Protein AF-A0AA39V9L6-F1 (afdb_monomer_lite)

Organism: NCBI:txid184061

Structure (mmCIF, N/CA/C/O backbone):
data_AF-A0AA39V9L6-F1
#
_entry.id   AF-A0AA39V9L6-F1
#
loop_
_atom_site.group_PDB
_atom_site.id
_atom_site.type_symbol
_atom_site.label_atom_id
_atom_site.label_alt_id
_atom_site.label_comp_id
_atom_site.label_asym_id
_atom_site.label_entity_id
_atom_site.label_seq_id
_atom_site.pdbx_PDB_ins_code
_atom_site.Cartn_x
_atom_site.Cartn_y
_atom_site.Cartn_z
_atom_site.occupancy
_atom_site.B_iso_or_equiv
_atom_site.auth_seq_id
_atom_site.auth_comp_id
_atom_site.auth_asym_id
_atom_site.auth_atom_id
_atom_site.pdbx_PDB_model_num
ATOM 1 N N . MET A 1 1 ? 19.535 -10.560 -25.747 1.00 31.45 1 MET A N 1
ATOM 2 C CA . MET A 1 1 ? 20.083 -10.667 -27.117 1.00 31.45 1 MET A CA 1
ATOM 3 C C . MET A 1 1 ? 19.094 -9.974 -28.055 1.00 31.45 1 MET A C 1
ATOM 5 O O . MET A 1 1 ? 18.035 -10.515 -28.320 1.00 31.45 1 MET A O 1
ATOM 9 N N . LEU A 1 2 ? 19.379 -8.738 -28.483 1.00 30.59 2 LEU A N 1
ATOM 10 C CA . LEU A 1 2 ? 18.443 -7.922 -29.276 1.00 30.59 2 LEU A CA 1
ATOM 11 C C . LEU A 1 2 ? 18.212 -8.546 -30.665 1.00 30.59 2 LEU A C 1
ATOM 13 O O . LEU A 1 2 ? 19.178 -8.823 -31.377 1.00 30.59 2 LEU A O 1
ATOM 17 N N . ARG A 1 3 ? 16.951 -8.759 -31.062 1.00 32.03 3 ARG A N 1
ATOM 18 C CA . ARG A 1 3 ? 16.575 -9.128 -32.436 1.00 32.03 3 ARG A CA 1
ATOM 19 C C . ARG A 1 3 ? 15.887 -7.943 -33.099 1.00 32.03 3 ARG A C 1
ATOM 21 O O . ARG A 1 3 ? 14.808 -7.544 -32.687 1.00 32.03 3 ARG A O 1
ATOM 28 N N . LEU A 1 4 ? 16.496 -7.420 -34.156 1.00 33.75 4 LEU A N 1
ATOM 29 C CA . LEU A 1 4 ? 15.811 -6.544 -35.101 1.00 33.75 4 LEU A CA 1
ATOM 30 C C . LEU A 1 4 ? 14.934 -7.432 -35.987 1.00 33.75 4 LEU A C 1
ATOM 32 O O . LEU A 1 4 ? 15.446 -8.347 -36.632 1.00 33.75 4 LEU A O 1
ATOM 36 N N . THR A 1 5 ? 13.624 -7.201 -35.993 1.00 36.09 5 THR A N 1
ATOM 37 C CA . THR A 1 5 ? 12.714 -7.870 -36.929 1.00 36.09 5 THR A CA 1
ATOM 38 C C . THR A 1 5 ? 11.949 -6.825 -37.726 1.00 36.09 5 THR A C 1
ATOM 40 O O . THR A 1 5 ? 11.299 -5.953 -37.160 1.00 36.09 5 THR A O 1
ATOM 43 N N . GLU A 1 6 ? 12.048 -6.899 -39.052 1.00 34.31 6 GLU A N 1
ATOM 44 C CA . GLU A 1 6 ? 11.145 -6.190 -39.957 1.00 34.31 6 GLU A CA 1
ATOM 45 C C . GLU A 1 6 ? 9.805 -6.932 -39.948 1.00 34.31 6 GLU A C 1
ATOM 47 O O . GLU A 1 6 ? 9.748 -8.123 -40.267 1.00 34.31 6 GLU A O 1
ATOM 52 N N . ARG A 1 7 ? 8.718 -6.261 -39.554 1.00 39.16 7 ARG A N 1
ATOM 53 C CA . ARG A 1 7 ? 7.367 -6.829 -39.656 1.00 39.16 7 ARG A CA 1
ATOM 54 C C . ARG A 1 7 ? 6.621 -6.223 -40.837 1.00 39.16 7 ARG A C 1
ATOM 56 O O . ARG A 1 7 ? 6.366 -5.024 -40.862 1.00 39.16 7 ARG A O 1
ATOM 63 N N . ASN A 1 8 ? 6.181 -7.094 -41.744 1.00 36.34 8 ASN A N 1
ATOM 64 C CA . ASN A 1 8 ? 5.053 -6.829 -42.630 1.00 36.34 8 ASN A CA 1
ATOM 65 C C . ASN A 1 8 ? 3.774 -6.744 -41.787 1.00 36.34 8 ASN A C 1
ATOM 67 O O . ASN A 1 8 ? 3.410 -7.689 -41.084 1.00 36.34 8 ASN A O 1
ATOM 71 N N . THR A 1 9 ? 3.114 -5.594 -41.830 1.00 39.81 9 THR A N 1
ATOM 72 C CA . THR A 1 9 ? 1.864 -5.317 -41.123 1.00 39.81 9 THR A CA 1
ATOM 73 C C . THR A 1 9 ? 0.668 -5.858 -41.906 1.00 39.81 9 THR A C 1
ATOM 75 O O . THR A 1 9 ? 0.102 -5.152 -42.734 1.00 39.81 9 THR A O 1
ATOM 78 N N . GLU A 1 10 ? 0.239 -7.081 -41.606 1.00 32.91 10 GLU A N 1
ATOM 79 C CA . GLU A 1 10 ? -1.138 -7.519 -41.861 1.00 32.91 10 GLU A CA 1
ATOM 80 C C . GLU A 1 10 ? -1.743 -7.965 -40.524 1.00 32.91 10 GLU A C 1
ATOM 82 O O . GLU A 1 10 ? -1.511 -9.076 -40.053 1.00 32.91 10 GLU A O 1
ATOM 87 N N . TRP A 1 11 ? -2.474 -7.056 -39.875 1.00 38.66 11 TRP A N 1
ATOM 88 C CA . TRP A 1 11 ? -3.297 -7.342 -38.696 1.00 38.66 11 TRP A CA 1
ATOM 89 C C . TRP A 1 11 ? -4.766 -7.059 -39.042 1.00 38.66 11 TRP A C 1
ATOM 91 O O . TRP A 1 11 ? -5.039 -6.007 -39.622 1.00 38.66 11 TRP A O 1
ATOM 101 N N . PRO A 1 12 ? -5.719 -7.944 -38.695 1.00 43.22 12 PRO A N 1
ATOM 102 C CA . PRO A 1 12 ? -7.125 -7.757 -39.023 1.00 43.22 12 PRO A CA 1
ATOM 103 C C . PRO A 1 12 ? -7.858 -7.081 -37.856 1.00 43.22 12 PRO A C 1
ATOM 105 O O . PRO A 1 12 ? -8.081 -7.712 -36.828 1.00 43.22 12 PRO A O 1
ATOM 108 N N . TRP A 1 13 ? -8.268 -5.819 -38.011 1.00 41.22 13 TRP A N 1
ATOM 109 C CA . TRP A 1 13 ? -9.218 -5.181 -37.090 1.00 41.22 13 TRP A CA 1
ATOM 110 C C . TRP A 1 13 ? -10.195 -4.272 -37.842 1.00 41.22 13 TRP A C 1
ATOM 112 O O . TRP A 1 13 ? -9.872 -3.134 -38.168 1.00 41.22 13 TRP A O 1
ATOM 122 N N . ASP A 1 14 ? -11.423 -4.751 -38.037 1.00 42.50 14 ASP A N 1
ATOM 123 C CA . ASP A 1 14 ? -12.592 -3.911 -38.312 1.00 42.50 14 ASP A CA 1
ATOM 124 C C . ASP A 1 14 ? -13.109 -3.337 -36.979 1.00 42.50 14 ASP A C 1
ATOM 126 O O . ASP A 1 14 ? -14.024 -3.885 -36.365 1.00 42.50 14 ASP A O 1
ATOM 130 N N . THR A 1 15 ? -12.507 -2.256 -36.471 1.00 48.03 15 THR A N 1
ATOM 131 C CA . THR A 1 15 ? -13.096 -1.463 -35.369 1.00 48.03 15 THR A CA 1
ATOM 132 C C . THR A 1 15 ? -12.818 0.040 -35.528 1.00 48.03 15 THR A C 1
ATOM 134 O O . THR A 1 15 ? -11.727 0.413 -35.957 1.00 48.03 15 THR A O 1
ATOM 137 N N . PRO A 1 16 ? -13.752 0.932 -35.130 1.00 44.84 16 PRO A N 1
ATOM 138 C CA . PRO A 1 16 ? -13.607 2.391 -35.275 1.00 44.84 16 PRO A CA 1
ATOM 139 C C . PRO A 1 16 ? -12.410 3.000 -34.522 1.00 44.84 16 PRO A C 1
ATOM 141 O O . PRO A 1 16 ? -11.919 4.060 -34.901 1.00 44.84 16 PRO A O 1
ATOM 144 N N . LEU A 1 17 ? -11.897 2.314 -33.491 1.00 40.56 17 LEU A N 1
ATOM 145 C CA . LEU A 1 17 ? -10.702 2.732 -32.747 1.00 40.56 17 LEU A CA 1
ATOM 146 C C . LEU A 1 17 ? -9.428 2.694 -33.612 1.00 40.56 17 LEU A C 1
ATOM 148 O O . LEU A 1 17 ? -8.498 3.469 -33.391 1.00 40.56 17 LEU A O 1
ATOM 152 N N . ALA A 1 18 ? -9.388 1.812 -34.617 1.00 45.16 18 ALA A N 1
ATOM 153 C CA . ALA A 1 18 ? -8.258 1.690 -35.530 1.00 45.16 18 ALA A CA 1
ATOM 154 C C . ALA A 1 18 ? -8.144 2.909 -36.459 1.00 45.16 18 ALA A C 1
ATOM 156 O O . ALA A 1 18 ? -7.036 3.344 -36.762 1.00 45.16 18 ALA A O 1
ATOM 157 N N . GLU A 1 19 ? -9.265 3.519 -36.859 1.00 43.62 19 GLU A N 1
ATOM 158 C CA . GLU A 1 19 ? -9.250 4.751 -37.654 1.00 43.62 19 GLU A CA 1
ATOM 159 C C . GLU A 1 19 ? -8.718 5.939 -36.848 1.00 43.62 19 GLU A C 1
ATOM 161 O O . GLU A 1 19 ? -7.944 6.742 -37.375 1.00 43.62 19 GLU A O 1
ATOM 166 N N . GLU A 1 20 ? -9.079 6.034 -35.570 1.00 41.56 20 GLU A N 1
ATOM 167 C CA . GLU A 1 20 ? -8.647 7.121 -34.689 1.00 41.56 20 GLU A CA 1
ATOM 168 C C . GLU A 1 20 ? -7.150 7.019 -34.350 1.00 41.56 20 GLU A C 1
ATOM 170 O O . GLU A 1 20 ? -6.423 8.013 -34.430 1.00 41.56 20 GLU A O 1
ATOM 175 N N . LEU A 1 21 ? -6.646 5.800 -34.124 1.00 40.03 21 LEU A N 1
ATOM 176 C CA . LEU A 1 21 ? -5.212 5.535 -33.965 1.00 40.03 21 LEU A CA 1
ATOM 177 C C . LEU A 1 21 ? -4.437 5.673 -35.290 1.00 40.03 21 LEU A C 1
ATOM 179 O O . LEU A 1 21 ? -3.300 6.149 -35.289 1.00 40.03 21 LEU A O 1
ATOM 183 N N . SER A 1 22 ? -5.052 5.369 -36.441 1.00 41.84 22 SER A N 1
ATOM 184 C CA . SER A 1 22 ? -4.427 5.585 -37.758 1.00 41.84 22 SER A CA 1
ATOM 185 C C . SER A 1 22 ? -4.221 7.068 -38.091 1.00 41.84 22 SER A C 1
ATOM 187 O O . SER A 1 22 ? -3.272 7.413 -38.799 1.00 41.84 22 SER A O 1
ATOM 189 N N . ARG A 1 23 ? -5.063 7.968 -37.557 1.00 39.84 23 ARG A N 1
ATOM 190 C CA . ARG A 1 23 ? -4.905 9.424 -37.731 1.00 39.84 23 ARG A CA 1
ATOM 191 C C . ARG A 1 23 ? -3.708 9.972 -36.960 1.00 39.84 23 ARG A C 1
ATOM 193 O O . ARG A 1 23 ? -3.048 10.873 -37.464 1.00 39.84 23 ARG A O 1
ATOM 200 N N . TYR A 1 24 ? -3.376 9.388 -35.809 1.00 39.56 24 TYR A N 1
ATOM 201 C CA . TYR A 1 24 ? -2.146 9.705 -35.073 1.00 39.56 24 TYR A CA 1
ATOM 202 C C . TYR A 1 24 ? -0.884 9.080 -35.695 1.00 39.56 24 TYR A C 1
ATOM 204 O O . TYR A 1 24 ? 0.221 9.550 -35.439 1.00 39.56 24 TYR A O 1
ATOM 212 N N . SER A 1 25 ? -1.040 8.072 -36.559 1.00 37.62 25 SER A N 1
ATOM 213 C CA . SER A 1 25 ? 0.055 7.375 -37.248 1.00 37.62 25 SER A CA 1
ATOM 214 C C . SER A 1 25 ? 0.457 7.991 -38.599 1.00 37.62 25 SER A C 1
ATOM 216 O O . SER A 1 25 ? 1.451 7.554 -39.177 1.00 37.62 25 SER A O 1
ATOM 218 N N . ARG A 1 26 ? -0.259 8.992 -39.131 1.00 35.66 26 ARG A N 1
ATOM 219 C CA . ARG A 1 26 ? 0.115 9.676 -40.388 1.00 35.66 26 ARG A CA 1
ATOM 220 C C . ARG A 1 26 ? 0.981 10.912 -40.141 1.00 35.66 26 ARG A C 1
ATOM 222 O O . ARG A 1 26 ? 0.653 12.010 -40.576 1.00 35.66 26 ARG A O 1
ATOM 229 N N . TYR A 1 27 ? 2.109 10.721 -39.472 1.00 39.72 27 TYR A N 1
ATOM 230 C CA . TYR A 1 27 ? 3.301 11.494 -39.805 1.00 39.72 27 TYR A CA 1
ATOM 231 C C . TYR A 1 27 ? 4.167 10.580 -40.663 1.00 39.72 27 TYR A C 1
ATOM 233 O O . TYR A 1 27 ? 4.680 9.571 -40.189 1.00 39.72 27 TYR A O 1
ATOM 241 N N . ASP A 1 28 ? 4.228 10.902 -41.950 1.00 36.28 28 ASP A N 1
ATOM 242 C CA . ASP A 1 28 ? 5.010 10.206 -42.963 1.00 36.28 28 ASP A CA 1
ATOM 243 C C . ASP A 1 28 ? 6.501 10.256 -42.577 1.00 36.28 28 ASP A C 1
ATOM 245 O O . ASP A 1 28 ? 7.165 11.280 -42.727 1.00 36.28 28 ASP A O 1
ATOM 249 N N . SER A 1 29 ? 7.005 9.169 -41.985 1.00 41.56 29 SER A N 1
ATOM 250 C CA . SER A 1 29 ? 8.410 8.979 -41.609 1.00 41.56 29 SER A CA 1
ATOM 251 C C . SER A 1 29 ? 9.148 8.153 -42.668 1.00 41.56 29 SER A C 1
ATOM 253 O O . SER A 1 29 ? 9.872 7.212 -42.343 1.00 41.56 29 SER A O 1
ATOM 255 N N . SER A 1 30 ? 8.942 8.460 -43.948 1.00 40.12 30 SER A N 1
ATOM 256 C CA . SER A 1 30 ? 9.494 7.689 -45.071 1.00 40.12 30 SER A CA 1
ATOM 257 C C . SER A 1 30 ? 11.009 7.837 -45.294 1.00 40.12 30 SER A C 1
ATOM 259 O O . SER A 1 30 ? 11.538 7.197 -46.197 1.00 40.12 30 SER A O 1
ATOM 261 N N . GLU A 1 31 ? 11.742 8.580 -44.453 1.00 43.91 31 GLU A N 1
ATOM 262 C CA . GLU A 1 31 ? 13.213 8.695 -44.553 1.00 43.91 31 GLU A CA 1
ATOM 263 C C . GLU A 1 31 ? 14.012 8.083 -43.393 1.00 43.91 31 GLU A C 1
ATOM 265 O O . GLU A 1 31 ? 15.208 7.838 -43.539 1.00 43.91 31 GLU A O 1
ATOM 270 N N . TYR A 1 32 ? 13.380 7.751 -42.266 1.00 44.03 32 TYR A N 1
ATOM 271 C CA . TYR A 1 32 ? 14.049 7.071 -41.155 1.00 44.03 32 TYR A CA 1
ATOM 272 C C . TYR A 1 32 ? 13.142 5.960 -40.646 1.00 44.03 32 TYR A C 1
ATOM 274 O O . TYR A 1 32 ? 12.156 6.225 -39.960 1.00 44.03 32 TYR A O 1
ATOM 282 N N . GLY A 1 33 ? 13.468 4.718 -41.017 1.00 43.34 33 GLY A N 1
ATOM 283 C CA . GLY A 1 33 ? 12.749 3.529 -40.571 1.00 43.34 33 GLY A CA 1
ATOM 284 C C . GLY A 1 33 ? 12.520 3.577 -39.062 1.00 43.34 33 GLY A C 1
ATOM 285 O O . GLY A 1 33 ? 13.461 3.711 -38.280 1.00 43.34 33 GLY A O 1
ATOM 286 N N . SER A 1 34 ? 11.257 3.517 -38.652 1.00 42.47 34 SER A N 1
ATOM 287 C CA . SER A 1 34 ? 10.859 3.478 -37.253 1.00 42.47 34 SER A CA 1
ATOM 288 C C . SER A 1 34 ? 11.192 2.099 -36.684 1.00 42.47 34 SER A C 1
ATOM 290 O O . SER A 1 34 ? 10.352 1.208 -36.599 1.00 42.47 34 SER A O 1
ATOM 292 N N . TYR A 1 35 ? 12.454 1.897 -36.305 1.00 43.47 35 TYR A N 1
ATOM 293 C CA . TYR A 1 35 ? 12.864 0.699 -35.584 1.00 43.47 35 TYR A CA 1
ATOM 294 C C . TYR A 1 35 ? 12.197 0.707 -34.207 1.00 43.47 35 TYR A C 1
ATOM 296 O O . TYR A 1 35 ? 12.596 1.429 -33.292 1.00 43.47 35 TYR A O 1
ATOM 304 N N . GLN A 1 36 ? 11.147 -0.092 -34.066 1.00 44.47 36 GLN A N 1
ATOM 305 C CA . GLN A 1 36 ? 10.599 -0.449 -32.771 1.00 44.47 36 GLN A CA 1
ATOM 306 C C . GLN A 1 36 ? 11.588 -1.415 -32.109 1.00 44.47 36 GLN A C 1
ATOM 308 O O . GLN A 1 36 ? 11.790 -2.534 -32.576 1.00 44.47 36 GLN A O 1
ATOM 313 N N . LEU A 1 37 ? 12.259 -0.961 -31.050 1.00 47.03 37 LEU A N 1
ATOM 314 C CA . LEU A 1 37 ? 13.062 -1.831 -30.194 1.00 47.03 37 LEU A CA 1
ATOM 315 C C . LEU A 1 37 ? 12.100 -2.719 -29.404 1.00 47.03 37 LEU A C 1
ATOM 317 O O . LEU A 1 37 ? 11.568 -2.294 -28.382 1.00 47.03 37 LEU A O 1
ATOM 321 N N . GLU A 1 38 ? 11.863 -3.926 -29.910 1.00 43.78 38 GLU A N 1
ATOM 322 C CA . GLU A 1 38 ? 11.150 -4.985 -29.201 1.00 43.78 38 GLU A CA 1
ATOM 323 C C . GLU A 1 38 ? 12.155 -5.743 -28.326 1.00 43.78 38 GLU A C 1
ATOM 325 O O . GLU A 1 38 ? 13.107 -6.363 -28.812 1.00 43.78 38 GLU A O 1
ATOM 330 N N . TRP A 1 39 ? 11.985 -5.640 -27.012 1.00 52.75 39 TRP A N 1
ATOM 331 C CA . TRP A 1 39 ? 12.798 -6.379 -26.045 1.00 52.75 39 TRP A CA 1
ATOM 332 C C . TRP A 1 39 ? 12.237 -7.798 -25.856 1.00 52.75 39 TRP A C 1
ATOM 334 O O . TRP A 1 39 ? 11.080 -8.060 -26.174 1.00 52.75 39 TRP A O 1
ATOM 344 N N . GLU A 1 40 ? 13.025 -8.727 -25.296 1.00 46.75 40 GLU A N 1
ATOM 345 C CA . GLU A 1 40 ? 12.617 -10.137 -25.079 1.00 46.75 40 GLU A CA 1
ATOM 346 C C . GLU A 1 40 ? 11.354 -10.292 -24.201 1.00 46.75 40 GLU A C 1
ATOM 348 O O . GLU A 1 40 ? 10.726 -11.347 -24.200 1.00 46.75 40 GLU A O 1
ATOM 353 N N . HIS A 1 41 ? 10.956 -9.232 -23.493 1.00 47.78 41 HIS A N 1
ATOM 354 C CA . HIS A 1 41 ? 9.734 -9.130 -22.692 1.00 47.78 41 HIS A CA 1
ATOM 355 C C . HIS A 1 41 ? 8.608 -8.324 -23.383 1.00 47.78 41 HIS A C 1
ATOM 357 O O . HIS A 1 41 ? 7.758 -7.763 -22.699 1.00 47.78 41 HIS A O 1
ATOM 363 N N . LEU A 1 42 ? 8.603 -8.237 -24.721 1.00 42.03 42 LEU A N 1
ATOM 364 C CA . LEU A 1 42 ? 7.514 -7.675 -25.547 1.00 42.03 42 LEU A CA 1
ATOM 365 C C . LEU A 1 42 ? 7.192 -6.184 -25.315 1.00 42.03 42 LEU A C 1
ATOM 367 O O . LEU A 1 42 ? 6.072 -5.740 -25.560 1.00 42.03 42 LEU A O 1
ATOM 371 N N . TYR A 1 43 ? 8.165 -5.394 -24.854 1.00 53.69 43 TYR A N 1
ATOM 372 C CA . TYR A 1 43 ? 7.972 -3.961 -24.609 1.00 53.69 43 TYR A CA 1
ATOM 373 C C . TYR A 1 43 ? 8.536 -3.094 -25.743 1.00 53.69 43 TYR A C 1
ATOM 375 O O . TYR A 1 43 ? 9.582 -3.421 -26.309 1.00 53.69 43 TYR A O 1
ATOM 383 N N . TYR A 1 44 ? 7.872 -1.960 -26.001 1.00 50.47 44 TYR A N 1
ATOM 384 C CA . TYR A 1 44 ? 8.229 -0.961 -27.009 1.00 50.47 44 TYR A CA 1
ATOM 385 C C . TYR A 1 44 ? 8.619 0.372 -26.352 1.00 50.47 44 TYR A C 1
ATOM 387 O O . TYR A 1 44 ? 7.769 1.093 -25.832 1.00 50.47 44 TYR A O 1
ATOM 395 N N . GLY A 1 45 ? 9.904 0.731 -26.397 1.00 48.91 45 GLY A N 1
ATOM 396 C CA . GLY A 1 45 ? 10.353 2.077 -26.024 1.00 48.91 45 GLY A CA 1
ATOM 397 C C . GLY A 1 45 ? 9.858 3.135 -27.020 1.00 48.91 45 GLY A C 1
ATOM 398 O O . GLY A 1 45 ? 9.666 2.850 -28.204 1.00 48.91 45 GLY A O 1
ATOM 399 N N . ALA A 1 46 ? 9.669 4.380 -26.571 1.00 42.19 46 ALA A N 1
ATOM 400 C CA . ALA A 1 46 ? 9.283 5.482 -27.453 1.00 42.19 46 ALA A CA 1
ATOM 401 C C . ALA A 1 46 ? 10.398 5.778 -28.480 1.00 42.19 46 ALA A C 1
ATOM 403 O O . ALA A 1 46 ? 11.372 6.474 -28.186 1.00 42.19 46 ALA A O 1
ATOM 404 N N . ALA A 1 47 ? 10.225 5.283 -29.709 1.00 40.41 47 ALA A N 1
ATOM 405 C CA . ALA A 1 47 ? 11.201 5.369 -30.800 1.00 40.41 47 ALA A CA 1
ATOM 406 C C . ALA A 1 47 ? 11.615 6.805 -31.181 1.00 40.41 47 ALA A C 1
ATOM 408 O O . ALA A 1 47 ? 12.675 6.993 -31.769 1.00 40.41 47 ALA A O 1
ATOM 409 N N . ARG A 1 48 ? 10.849 7.844 -30.800 1.00 39.28 48 ARG A N 1
ATOM 410 C CA . ARG A 1 48 ? 11.197 9.247 -31.112 1.00 39.28 48 ARG A CA 1
ATOM 411 C C . ARG A 1 48 ? 12.515 9.719 -30.487 1.00 39.28 48 ARG A C 1
ATOM 413 O O . ARG A 1 48 ? 13.017 10.771 -30.866 1.00 39.28 48 ARG A O 1
ATOM 420 N N . PHE A 1 49 ? 13.054 8.974 -29.524 1.00 44.16 49 PHE A N 1
ATOM 421 C CA . PHE A 1 49 ? 14.349 9.261 -28.915 1.00 44.16 49 PHE A CA 1
ATOM 422 C C . PHE A 1 49 ? 15.488 8.407 -29.495 1.00 44.16 49 PHE A C 1
ATOM 424 O O . PHE A 1 49 ? 16.639 8.676 -29.178 1.00 44.16 49 PHE A O 1
ATOM 431 N N . ALA A 1 50 ? 15.201 7.427 -30.363 1.00 43.91 50 ALA A N 1
ATOM 432 C CA . ALA A 1 50 ? 16.134 6.382 -30.801 1.00 43.91 50 ALA A CA 1
ATOM 433 C C . ALA A 1 50 ? 17.319 6.870 -31.653 1.00 43.91 50 ALA A C 1
ATOM 435 O O . ALA A 1 50 ? 18.327 6.172 -31.737 1.00 43.91 50 ALA A O 1
ATOM 436 N N . ASN A 1 51 ? 17.271 8.083 -32.214 1.00 44.19 51 ASN A N 1
ATOM 437 C CA . ASN A 1 51 ? 18.341 8.606 -33.078 1.00 44.19 51 ASN A CA 1
ATOM 438 C C . ASN A 1 51 ? 19.654 8.950 -32.333 1.00 44.19 51 ASN A C 1
ATOM 440 O O . ASN A 1 51 ? 20.574 9.497 -32.933 1.00 44.19 51 ASN A O 1
ATOM 444 N N . GLY A 1 52 ? 19.765 8.619 -31.042 1.00 46.25 52 GLY A N 1
ATOM 445 C CA . GLY A 1 52 ? 20.977 8.797 -30.237 1.00 46.25 52 GLY A CA 1
ATOM 446 C C . GLY A 1 52 ? 21.183 7.750 -29.138 1.00 46.25 52 GLY A C 1
ATOM 447 O O . GLY A 1 52 ? 21.988 7.983 -28.239 1.00 46.25 52 GLY A O 1
ATOM 448 N N . TRP A 1 53 ? 20.474 6.613 -29.169 1.00 47.62 53 TRP A N 1
ATOM 449 C CA . TRP A 1 53 ? 20.624 5.567 -28.145 1.00 47.62 53 TRP A CA 1
ATOM 450 C C . TRP A 1 53 ? 21.896 4.770 -28.423 1.00 47.62 53 TRP A C 1
ATOM 452 O O . TRP A 1 53 ? 21.880 3.712 -29.049 1.00 47.62 53 TRP A O 1
ATOM 462 N N . SER A 1 54 ? 23.027 5.318 -27.985 1.00 44.41 54 SER A N 1
ATOM 463 C CA . SER A 1 54 ? 24.273 4.565 -27.917 1.00 44.41 54 SER A CA 1
ATOM 464 C C . SER A 1 54 ? 24.062 3.368 -26.975 1.00 44.41 54 SER A C 1
ATOM 466 O O . SER A 1 54 ? 23.427 3.541 -25.936 1.00 44.41 54 SER A O 1
ATOM 468 N N . PRO A 1 55 ? 24.609 2.172 -27.252 1.00 47.44 55 PRO A N 1
ATOM 469 C CA . PRO A 1 55 ? 24.531 0.997 -26.367 1.00 47.44 55 PRO A CA 1
ATOM 470 C C . PRO A 1 55 ? 25.209 1.181 -24.987 1.00 47.44 55 PRO A C 1
ATOM 472 O O . PRO A 1 55 ? 25.382 0.218 -24.248 1.00 47.44 55 PRO A O 1
ATOM 475 N N . CYS A 1 56 ? 25.590 2.411 -24.637 1.00 41.84 56 CYS A N 1
ATOM 476 C CA . CYS A 1 56 ? 26.289 2.822 -23.424 1.00 41.84 56 CYS A CA 1
ATOM 477 C C . CYS A 1 56 ? 25.355 3.390 -22.346 1.00 41.84 56 CYS A C 1
ATOM 479 O O . CYS A 1 56 ? 25.828 4.121 -21.481 1.00 41.84 56 CYS A O 1
ATOM 481 N N . ILE A 1 57 ? 24.044 3.156 -22.429 1.00 49.97 57 ILE A N 1
ATOM 482 C CA . ILE A 1 57 ? 23.110 3.710 -21.450 1.00 49.97 57 ILE A CA 1
ATOM 483 C C . ILE A 1 57 ? 23.453 3.146 -20.071 1.00 49.97 57 ILE A C 1
ATOM 485 O O . ILE A 1 57 ? 23.381 1.941 -19.834 1.00 49.97 57 ILE A O 1
ATOM 489 N N . GLU A 1 58 ? 23.890 4.042 -19.192 1.00 48.47 58 GLU A N 1
ATOM 490 C CA . GLU A 1 58 ? 24.219 3.734 -17.810 1.00 48.47 58 GLU A CA 1
ATOM 491 C C . GLU A 1 58 ? 22.976 3.195 -17.084 1.00 48.47 58 GLU A C 1
ATOM 493 O O . GLU A 1 58 ? 21.869 3.692 -17.331 1.00 48.47 58 GLU A O 1
ATOM 498 N N . PRO A 1 59 ? 23.136 2.216 -16.173 1.00 47.88 59 PRO A N 1
ATOM 499 C CA . PRO A 1 59 ? 22.039 1.723 -15.348 1.00 47.88 59 PRO A CA 1
ATOM 500 C C . PRO A 1 59 ? 21.285 2.880 -14.676 1.00 47.88 59 PRO A C 1
ATOM 502 O O . PRO A 1 59 ? 21.885 3.666 -13.939 1.00 47.88 59 PRO A O 1
ATOM 505 N N . GLY A 1 60 ? 19.981 3.002 -14.922 1.00 46.66 60 GLY A N 1
ATOM 506 C CA . GLY A 1 60 ? 19.117 4.055 -14.372 1.00 46.66 60 GLY A CA 1
ATOM 507 C C . GLY A 1 60 ? 18.333 4.882 -15.399 1.00 46.66 60 GLY A C 1
ATOM 508 O O . GLY A 1 60 ? 17.426 5.614 -14.996 1.00 46.66 60 GLY A O 1
ATOM 509 N N . TRP A 1 61 ? 18.640 4.767 -16.693 1.00 48.56 61 TRP A N 1
ATOM 510 C CA . TRP A 1 61 ? 17.969 5.461 -17.811 1.00 48.56 61 TRP A CA 1
ATOM 511 C C . TRP A 1 61 ? 16.901 4.610 -18.519 1.00 48.56 61 TRP A C 1
ATOM 513 O O . TRP A 1 61 ? 16.336 5.009 -19.537 1.00 48.56 61 TRP A O 1
ATOM 523 N N . GLU A 1 62 ? 16.562 3.449 -17.967 1.00 54.84 62 GLU A N 1
ATOM 524 C CA . GLU A 1 62 ? 15.557 2.511 -18.480 1.00 54.84 62 GLU A CA 1
ATOM 525 C C . GLU A 1 62 ? 14.114 2.991 -18.230 1.00 54.84 62 GLU A C 1
ATOM 527 O O . GLU A 1 62 ? 13.197 2.182 -18.049 1.00 54.84 62 GLU A O 1
ATOM 532 N N . TRP A 1 63 ? 13.900 4.314 -18.222 1.00 51.72 63 TRP A N 1
ATOM 533 C CA . TRP A 1 63 ? 12.648 5.009 -17.882 1.00 51.72 63 TRP A CA 1
ATOM 534 C C . TRP A 1 63 ? 11.447 4.529 -18.707 1.00 51.72 63 TRP A C 1
ATOM 536 O O . TRP A 1 63 ? 10.306 4.812 -18.358 1.00 51.72 63 TRP A O 1
ATOM 546 N N . ILE A 1 64 ? 11.709 3.809 -19.801 1.00 54.31 64 ILE A N 1
ATOM 547 C CA . ILE A 1 64 ? 10.733 3.323 -20.771 1.00 54.31 64 ILE A CA 1
ATOM 548 C C . ILE A 1 64 ? 11.080 1.889 -21.211 1.00 54.31 64 ILE A C 1
ATOM 550 O O . ILE A 1 64 ? 10.865 1.553 -22.364 1.00 54.31 64 ILE A O 1
ATOM 554 N N . CYS A 1 65 ? 11.710 1.054 -20.376 1.00 56.88 65 CYS A N 1
ATOM 555 C CA . CYS A 1 65 ? 12.087 -0.306 -20.809 1.00 56.88 65 CYS A CA 1
ATOM 556 C C . CYS A 1 65 ? 11.448 -1.429 -19.994 1.00 56.88 65 CYS A C 1
ATOM 558 O O . CYS A 1 65 ? 11.550 -2.577 -20.398 1.00 56.88 65 CYS A O 1
ATOM 560 N N . ALA A 1 66 ? 10.786 -1.142 -18.873 1.00 65.50 66 ALA A N 1
ATOM 561 C CA . ALA A 1 66 ? 10.174 -2.178 -18.045 1.00 65.50 66 ALA A CA 1
ATOM 562 C C . ALA A 1 66 ? 8.666 -1.975 -17.981 1.00 65.50 66 ALA A C 1
ATOM 564 O O . ALA A 1 66 ? 8.226 -0.871 -17.659 1.00 65.50 66 ALA A O 1
ATOM 565 N N . ASP A 1 67 ? 7.907 -3.032 -18.280 1.00 71.56 67 ASP A N 1
ATOM 566 C CA . ASP A 1 67 ? 6.453 -3.025 -18.172 1.00 71.56 67 ASP A CA 1
ATOM 567 C C . ASP A 1 67 ? 6.052 -2.728 -16.715 1.00 71.56 67 ASP A C 1
ATOM 569 O O . ASP A 1 67 ? 6.326 -3.537 -15.822 1.00 71.56 67 ASP A O 1
ATOM 573 N N . PRO A 1 68 ? 5.430 -1.568 -16.440 1.00 77.62 68 PRO A N 1
ATOM 574 C CA . PRO A 1 68 ? 4.980 -1.250 -15.100 1.00 77.62 68 PRO A CA 1
ATOM 575 C C . PRO A 1 68 ? 3.767 -2.093 -14.701 1.00 77.62 68 PRO A C 1
ATOM 577 O O . PRO A 1 68 ? 3.397 -2.045 -13.538 1.00 77.62 68 PRO A O 1
ATOM 580 N N . LEU A 1 69 ? 3.119 -2.837 -15.600 1.00 82.25 69 LEU A N 1
ATOM 581 C CA . LEU A 1 69 ? 1.950 -3.666 -15.287 1.00 82.25 69 LEU A CA 1
ATOM 582 C C . LEU A 1 69 ? 2.319 -5.105 -14.932 1.00 82.25 69 LEU A C 1
ATOM 584 O O . LEU A 1 69 ? 1.606 -5.727 -14.158 1.00 82.25 69 LEU A O 1
ATOM 588 N N . SER A 1 70 ? 3.433 -5.618 -15.453 1.00 86.31 70 SER A N 1
ATOM 589 C CA . SER A 1 70 ? 3.907 -6.973 -15.181 1.00 86.31 70 SER A CA 1
ATOM 590 C C . SER A 1 70 ? 5.355 -6.936 -14.713 1.00 86.31 70 SER A C 1
ATOM 592 O O . SER A 1 70 ? 6.280 -6.829 -15.518 1.00 86.31 70 SER A O 1
ATOM 594 N N . ILE A 1 71 ? 5.557 -7.065 -13.401 1.00 90.56 71 ILE A N 1
ATOM 595 C CA . ILE A 1 71 ? 6.882 -7.055 -12.774 1.00 90.56 71 ILE A CA 1
ATOM 596 C C . ILE A 1 71 ? 7.200 -8.472 -12.269 1.00 90.56 71 ILE A C 1
ATOM 598 O O . ILE A 1 71 ? 6.742 -8.860 -11.190 1.00 90.56 71 ILE A O 1
ATOM 602 N N . PRO A 1 72 ? 7.993 -9.271 -13.010 1.00 90.31 72 PRO A N 1
ATOM 603 C CA . PRO A 1 72 ? 8.326 -10.628 -12.597 1.00 90.31 72 PRO A CA 1
ATOM 604 C C . PRO A 1 72 ? 9.013 -10.654 -11.229 1.00 90.31 72 PRO A C 1
ATOM 606 O O . PRO A 1 72 ? 9.966 -9.912 -10.988 1.00 90.31 72 PRO A O 1
ATOM 609 N N . GLY A 1 73 ? 8.536 -11.526 -10.338 1.00 93.44 73 GLY A N 1
ATOM 610 C CA . GLY A 1 73 ? 9.094 -11.678 -8.993 1.00 93.44 73 GLY A CA 1
ATOM 611 C C . GLY A 1 73 ? 8.809 -10.510 -8.046 1.00 93.44 73 GLY A C 1
ATOM 612 O O . GLY A 1 73 ? 9.441 -10.439 -6.993 1.00 93.44 73 GLY A O 1
ATOM 613 N N . LEU A 1 74 ? 7.875 -9.608 -8.382 1.00 94.94 74 LEU A N 1
ATOM 614 C CA . LEU A 1 74 ? 7.490 -8.492 -7.514 1.00 94.94 74 LEU A CA 1
ATOM 615 C C . LEU A 1 74 ? 7.066 -8.967 -6.125 1.00 94.94 74 LEU A C 1
ATOM 617 O O . LEU A 1 74 ? 7.611 -8.487 -5.135 1.00 94.94 74 LEU A O 1
ATOM 621 N N . THR A 1 75 ? 6.136 -9.921 -6.048 1.00 97.12 75 THR A N 1
ATOM 622 C CA . THR A 1 75 ? 5.650 -10.444 -4.766 1.00 97.12 75 THR A CA 1
ATOM 623 C C . THR A 1 75 ? 6.794 -11.018 -3.944 1.00 97.12 75 THR A C 1
ATOM 625 O O . THR A 1 75 ? 6.981 -10.627 -2.794 1.00 97.12 75 THR A O 1
ATOM 628 N N . SER A 1 76 ? 7.627 -11.873 -4.538 1.00 97.12 76 SER A N 1
ATOM 629 C CA . SER A 1 76 ? 8.767 -12.470 -3.841 1.00 97.12 76 SER A CA 1
ATOM 630 C C . SER A 1 76 ? 9.787 -11.418 -3.375 1.00 97.12 76 SER A C 1
ATOM 632 O O . SER A 1 76 ? 10.333 -11.548 -2.279 1.00 97.12 76 SER A O 1
ATOM 634 N N . TYR A 1 77 ? 10.006 -10.351 -4.153 1.00 95.94 77 TYR A N 1
ATOM 635 C CA . TYR A 1 77 ? 10.832 -9.206 -3.753 1.00 95.94 77 TYR A CA 1
ATOM 636 C C . TYR A 1 77 ? 10.215 -8.423 -2.583 1.00 95.94 77 TYR A C 1
ATOM 638 O O . TYR A 1 77 ? 10.899 -8.096 -1.615 1.00 95.94 77 TYR A O 1
ATOM 646 N N . VAL A 1 78 ? 8.913 -8.143 -2.613 1.00 96.06 78 VAL A N 1
ATOM 647 C CA . VAL A 1 78 ? 8.224 -7.485 -1.491 1.00 96.06 78 VAL A CA 1
ATOM 648 C C . VAL A 1 78 ? 8.321 -8.357 -0.237 1.00 96.06 78 VAL A C 1
ATOM 650 O O . VAL A 1 78 ? 8.736 -7.889 0.823 1.00 96.06 78 VAL A O 1
ATOM 653 N N . LEU A 1 79 ? 8.058 -9.658 -0.362 1.00 97.19 79 LEU A N 1
ATOM 654 C CA . LEU A 1 79 ? 8.147 -10.614 0.741 1.00 97.19 79 LEU A CA 1
ATOM 655 C C . LEU A 1 79 ? 9.571 -10.800 1.286 1.00 97.19 79 LEU A C 1
ATOM 657 O O . LEU A 1 79 ? 9.711 -11.190 2.447 1.00 97.19 79 LEU A O 1
ATOM 661 N N . SER A 1 80 ? 10.627 -10.504 0.521 1.00 96.12 80 SER A N 1
ATOM 662 C CA . SER A 1 80 ? 12.006 -10.575 1.028 1.00 96.12 80 SER A CA 1
ATOM 663 C C . SER A 1 80 ? 12.328 -9.483 2.053 1.00 96.12 80 SER A C 1
ATOM 665 O O . SER A 1 80 ? 13.277 -9.633 2.818 1.00 96.12 80 SER A O 1
ATOM 667 N N . HIS A 1 81 ? 11.535 -8.408 2.100 1.00 95.50 81 HIS A N 1
ATOM 668 C CA . HIS A 1 81 ? 11.657 -7.330 3.089 1.00 95.50 81 HIS A CA 1
ATOM 669 C C . HIS A 1 81 ? 10.862 -7.615 4.370 1.00 95.50 81 HIS A C 1
ATOM 671 O O . HIS A 1 81 ? 10.940 -6.859 5.341 1.00 95.50 81 HIS A O 1
ATOM 677 N N . LEU A 1 82 ? 10.080 -8.698 4.389 1.00 96.19 82 LEU A N 1
ATOM 678 C CA . LEU A 1 82 ? 9.224 -9.045 5.511 1.00 96.19 82 LEU A CA 1
ATOM 679 C C . LEU A 1 82 ? 10.061 -9.572 6.682 1.00 96.19 82 LEU A C 1
ATOM 681 O O . LEU A 1 82 ? 10.755 -10.584 6.576 1.00 96.19 82 LEU A O 1
ATOM 685 N N . GLN A 1 83 ? 9.955 -8.897 7.825 1.00 95.69 83 GLN A N 1
ATOM 686 C CA . GLN A 1 83 ? 10.650 -9.287 9.048 1.00 95.69 83 GLN A CA 1
ATOM 687 C C . GLN A 1 83 ? 9.737 -10.128 9.956 1.00 95.69 83 GLN A C 1
ATOM 689 O O . GLN A 1 83 ? 8.522 -9.892 9.999 1.00 95.69 83 GLN A O 1
ATOM 694 N N . PRO A 1 84 ? 10.287 -11.110 10.695 1.00 95.88 84 PRO A N 1
ATOM 695 C CA . PRO A 1 84 ? 9.546 -11.801 11.743 1.00 95.88 84 PRO A CA 1
ATOM 696 C C . PRO A 1 84 ? 9.050 -10.818 12.807 1.00 95.88 84 PRO A C 1
ATOM 698 O O . PRO A 1 84 ? 9.738 -9.855 13.149 1.00 95.88 84 PRO A O 1
ATOM 701 N N . LEU A 1 85 ? 7.867 -11.077 13.358 1.00 94.19 85 LEU A N 1
ATOM 702 C CA . LEU A 1 85 ? 7.324 -10.270 14.448 1.00 94.19 85 LEU A CA 1
ATOM 703 C C . LEU A 1 85 ? 8.147 -10.493 15.732 1.00 94.19 85 LEU A C 1
ATOM 705 O O . LEU A 1 85 ? 8.394 -11.635 16.124 1.00 94.19 85 LEU A O 1
ATOM 709 N N . VAL A 1 86 ? 8.585 -9.417 16.392 1.00 89.69 86 VAL A N 1
ATOM 710 C CA . VAL A 1 86 ? 9.390 -9.513 17.623 1.00 89.69 86 VAL A CA 1
ATOM 711 C C . VAL A 1 86 ? 8.514 -10.004 18.781 1.00 89.69 86 VAL A C 1
ATOM 713 O O . VAL A 1 86 ? 7.410 -9.501 18.993 1.00 89.69 86 VAL A O 1
ATOM 716 N N . SER A 1 87 ? 9.020 -10.973 19.552 1.00 74.94 87 SER A N 1
ATOM 717 C CA . SER A 1 87 ? 8.342 -11.556 20.716 1.00 74.94 87 SER A CA 1
ATOM 718 C C . SER A 1 87 ? 7.812 -10.475 21.667 1.00 74.94 87 SER A C 1
ATOM 720 O O . SER A 1 87 ? 8.586 -9.799 22.340 1.00 74.94 87 SER A O 1
ATOM 722 N N . GLY A 1 88 ? 6.487 -10.320 21.724 1.00 71.38 88 GLY A N 1
ATOM 723 C CA . GLY A 1 88 ? 5.799 -9.299 22.525 1.00 71.38 88 GLY A CA 1
ATOM 724 C C . GLY A 1 88 ? 4.645 -8.629 21.780 1.00 71.38 88 GLY A C 1
ATOM 725 O O . GLY A 1 88 ? 3.677 -8.200 22.409 1.00 71.38 88 GLY A O 1
ATOM 726 N N . GLU A 1 89 ? 4.700 -8.606 20.450 1.00 71.94 89 GLU A N 1
ATOM 727 C CA . GLU A 1 89 ? 3.556 -8.261 19.607 1.00 71.94 89 GLU A CA 1
ATOM 728 C C . GLU A 1 89 ? 2.781 -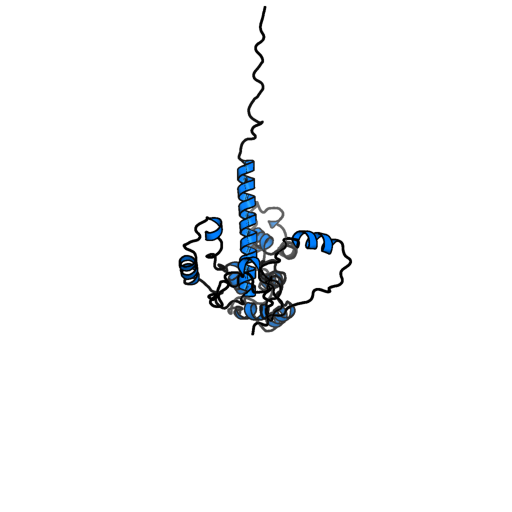9.545 19.267 1.00 71.94 89 GLU A C 1
ATOM 730 O O . GLU A 1 89 ? 3.357 -10.553 18.863 1.00 71.94 89 GLU A O 1
ATOM 735 N N . SER A 1 90 ? 1.470 -9.544 19.515 1.00 68.56 90 SER A N 1
ATOM 736 C CA . SER A 1 90 ? 0.605 -10.699 19.250 1.00 68.56 90 SER A CA 1
ATOM 737 C C . SER A 1 90 ? 0.285 -10.790 17.759 1.00 68.56 90 SER A C 1
ATOM 739 O O . SER A 1 90 ? -0.143 -9.800 17.170 1.00 68.56 90 SER A O 1
ATOM 741 N N . CYS A 1 91 ? 0.438 -11.983 17.178 1.00 66.62 91 CYS A N 1
ATOM 742 C CA . CYS A 1 91 ? -0.089 -12.303 15.847 1.00 66.62 91 CYS A CA 1
ATOM 743 C C . CYS A 1 91 ? -1.604 -12.484 15.832 1.00 66.62 91 CYS A C 1
ATOM 745 O O . CYS A 1 91 ? -2.217 -12.346 14.778 1.00 66.62 91 CYS A O 1
ATOM 747 N N . ASP A 1 92 ? -2.204 -12.788 16.984 1.00 66.38 92 ASP A N 1
ATOM 748 C CA . ASP A 1 92 ? -3.654 -12.886 17.079 1.00 66.38 92 ASP A CA 1
ATOM 749 C C . ASP A 1 92 ? -4.279 -11.493 16.955 1.00 66.38 92 ASP A C 1
ATOM 751 O O . ASP A 1 92 ? -3.713 -10.540 17.518 1.00 66.38 92 ASP A O 1
ATOM 755 N N . PRO A 1 93 ? -5.445 -11.373 16.282 1.00 59.88 93 PRO A N 1
ATOM 756 C CA . PRO A 1 93 ? -6.195 -10.125 16.204 1.00 59.88 93 PRO A CA 1
ATOM 757 C C . PRO A 1 93 ? -6.359 -9.607 17.625 1.00 59.88 93 PRO A C 1
ATOM 759 O O . PRO A 1 93 ? -6.890 -10.300 18.500 1.00 59.88 93 PRO A O 1
ATOM 762 N N . ALA A 1 94 ? -5.767 -8.439 17.875 1.00 55.28 94 ALA A N 1
ATOM 763 C CA . ALA A 1 94 ? -5.535 -7.947 19.218 1.00 55.28 94 ALA A CA 1
ATOM 764 C C . ALA A 1 94 ? -6.843 -8.014 20.009 1.00 55.28 94 ALA A C 1
ATOM 766 O O . ALA A 1 94 ? -7.812 -7.337 19.663 1.00 55.28 94 ALA A O 1
ATOM 767 N N . LYS A 1 95 ? -6.880 -8.820 21.083 1.00 56.84 95 LYS A N 1
ATOM 768 C CA . LYS A 1 95 ? -7.988 -8.737 22.040 1.00 56.84 95 LYS A CA 1
ATOM 769 C C . LYS A 1 95 ? -8.123 -7.261 22.409 1.00 56.84 95 LYS A C 1
ATOM 771 O O . LYS A 1 95 ? -7.107 -6.673 22.800 1.00 56.84 95 LYS A O 1
ATOM 776 N N . PRO A 1 96 ? -9.314 -6.655 22.252 1.00 55.44 96 PRO A N 1
ATOM 777 C CA . PRO A 1 96 ? -9.483 -5.231 22.468 1.00 55.44 96 PRO A CA 1
ATOM 778 C C . PRO A 1 96 ? -8.956 -4.918 23.860 1.00 55.44 96 PRO A C 1
ATOM 780 O O . PRO A 1 96 ? -9.397 -5.494 24.859 1.00 55.44 96 PRO A O 1
ATOM 783 N N . ARG A 1 97 ? -7.924 -4.073 23.919 1.00 55.03 97 ARG A N 1
ATOM 784 C CA . ARG A 1 97 ? -7.352 -3.654 25.191 1.00 55.03 97 ARG A CA 1
ATOM 785 C C . ARG A 1 97 ? -8.471 -2.898 25.886 1.00 55.03 97 ARG A C 1
ATOM 787 O O . ARG A 1 97 ? -8.839 -1.816 25.441 1.00 55.03 97 ARG A O 1
ATOM 794 N N . VAL A 1 98 ? -9.055 -3.497 26.922 1.00 57.88 98 VAL A N 1
ATOM 795 C CA . VAL A 1 98 ? -10.135 -2.875 27.690 1.00 57.88 98 VAL A CA 1
ATOM 796 C C . VAL A 1 98 ? -9.524 -1.695 28.435 1.00 57.88 98 VAL A C 1
ATOM 798 O O . VAL A 1 98 ? -9.029 -1.820 29.553 1.00 57.88 98 VAL A O 1
ATOM 801 N N . VAL A 1 99 ? -9.473 -0.541 27.776 1.00 57.84 99 VAL A N 1
ATOM 802 C CA . VAL A 1 99 ? -9.115 0.714 28.418 1.00 57.84 99 VAL A CA 1
ATOM 803 C C . VAL A 1 99 ? -10.394 1.208 29.069 1.00 57.84 99 VAL A C 1
ATOM 805 O O . VAL A 1 99 ? -11.294 1.707 28.396 1.00 57.84 99 VAL A O 1
ATOM 808 N N . SER A 1 100 ? -10.494 1.028 30.384 1.00 54.69 100 SER A N 1
ATOM 809 C CA . SER A 1 100 ? -11.558 1.631 31.185 1.00 54.69 100 SER A CA 1
ATOM 810 C C . SER A 1 100 ? -11.330 3.143 31.238 1.00 54.69 100 SER A C 1
ATOM 812 O O . SER A 1 100 ? -10.762 3.665 32.196 1.00 54.69 100 SER A O 1
ATOM 814 N N . LEU A 1 101 ? -11.711 3.848 30.174 1.00 58.19 101 LEU A N 1
ATOM 815 C CA . LEU A 1 101 ? -11.727 5.305 30.144 1.00 58.19 101 LEU A CA 1
ATOM 816 C C . LEU A 1 101 ? -12.922 5.769 30.980 1.00 58.19 101 LEU A C 1
ATOM 818 O O . LEU A 1 101 ? -14.067 5.452 30.657 1.00 58.19 101 LEU A O 1
ATOM 822 N N . LEU A 1 102 ? -12.659 6.493 32.072 1.00 61.19 102 LEU A N 1
ATOM 823 C CA . LEU A 1 102 ? -13.722 7.191 32.792 1.00 61.19 102 LEU A CA 1
ATOM 824 C C . LEU A 1 102 ? -14.453 8.124 31.807 1.00 61.19 102 LEU A C 1
ATOM 826 O O . LEU A 1 102 ? -13.778 8.782 31.010 1.00 61.19 102 LEU A O 1
ATOM 830 N N . PRO A 1 103 ? -15.794 8.222 31.853 1.00 55.38 103 PRO A N 1
ATOM 831 C CA . PRO A 1 103 ? -16.542 9.052 30.920 1.00 55.38 103 PRO A CA 1
ATOM 832 C C . PRO A 1 103 ? -16.208 10.531 31.146 1.00 55.38 103 PRO A C 1
ATOM 834 O O . PRO A 1 103 ? -16.722 11.173 32.060 1.00 55.38 103 PRO A O 1
ATOM 837 N N . THR A 1 104 ? -15.338 11.100 30.317 1.00 57.47 104 THR A N 1
ATOM 838 C CA . THR A 1 104 ? -15.237 12.553 30.175 1.00 57.47 104 THR A CA 1
ATOM 839 C C . THR A 1 104 ? -16.413 13.018 29.324 1.00 57.47 104 THR A C 1
ATOM 841 O O . THR A 1 104 ? -16.606 12.545 28.206 1.00 57.47 104 THR A O 1
ATOM 844 N N . HIS A 1 105 ? -17.222 13.918 29.880 1.00 54.22 105 HIS A N 1
ATOM 845 C CA . HIS A 1 105 ? -18.572 14.306 29.444 1.00 54.22 105 HIS A CA 1
ATOM 846 C C . HIS A 1 105 ? -18.698 15.011 28.069 1.00 54.22 105 HIS A C 1
ATOM 848 O O . HIS A 1 105 ? -19.674 15.717 27.829 1.00 54.22 105 HIS A O 1
ATOM 854 N N . THR A 1 106 ? -17.760 14.824 27.140 1.00 63.34 106 THR A N 1
ATOM 855 C CA . THR A 1 106 ? -17.753 15.490 25.823 1.00 63.34 106 THR A CA 1
ATOM 856 C C . THR A 1 106 ? -17.406 14.564 24.651 1.00 63.34 106 THR A C 1
ATOM 858 O O . THR A 1 106 ? -17.039 15.051 23.584 1.00 63.34 106 THR A O 1
ATOM 861 N N . ALA A 1 107 ? -17.506 13.238 24.813 1.00 62.59 107 ALA A N 1
ATOM 862 C CA . ALA A 1 107 ? -17.331 12.316 23.690 1.00 62.59 107 ALA A CA 1
ATOM 863 C C . ALA A 1 107 ? -18.406 12.571 22.617 1.00 62.59 107 ALA A C 1
ATOM 865 O O . ALA A 1 107 ? -19.597 12.663 22.923 1.00 62.59 107 ALA A O 1
ATOM 866 N N . THR A 1 108 ? -17.986 12.697 21.358 1.00 72.75 108 THR A N 1
ATOM 867 C CA . THR A 1 108 ? -18.907 12.808 20.219 1.00 72.75 108 THR A CA 1
ATOM 868 C C . THR A 1 108 ? -19.762 11.541 20.095 1.00 72.75 108 THR A C 1
ATOM 870 O O . THR A 1 108 ? -19.386 10.469 20.574 1.00 72.75 108 THR A O 1
ATOM 873 N N . THR A 1 109 ? -20.906 11.632 19.410 1.00 83.75 109 THR A N 1
ATOM 874 C CA . THR A 1 109 ? -21.825 10.498 19.192 1.00 83.75 109 THR A CA 1
ATOM 875 C C . THR A 1 109 ? -21.132 9.280 18.575 1.00 83.75 109 THR A C 1
ATOM 877 O O . THR A 1 109 ? -21.495 8.151 18.890 1.00 83.75 109 THR A O 1
ATOM 880 N N . PHE A 1 110 ? -20.114 9.497 17.733 1.00 90.94 110 PHE A N 1
ATOM 881 C CA . PHE A 1 110 ? -19.333 8.422 17.118 1.00 90.94 110 PHE A CA 1
ATOM 882 C C . PHE A 1 110 ? -18.352 7.769 18.103 1.00 90.94 110 PHE A C 1
ATOM 884 O O . PHE A 1 110 ? -18.262 6.546 18.169 1.00 90.94 110 PHE A O 1
ATOM 891 N N . GLU A 1 111 ? -17.655 8.558 18.924 1.00 92.31 111 GLU A N 1
ATOM 892 C CA . GLU A 1 111 ? -16.725 8.031 19.932 1.00 92.31 111 GLU A CA 1
ATOM 893 C C . GLU A 1 111 ? -17.417 7.244 21.044 1.00 92.31 111 GLU A C 1
ATOM 895 O O . GLU A 1 111 ? -16.788 6.394 21.677 1.00 92.31 111 GLU A O 1
ATOM 900 N N . ALA A 1 112 ? -18.706 7.493 21.272 1.00 90.25 112 ALA A N 1
ATOM 901 C CA . ALA A 1 112 ? -19.519 6.746 22.224 1.00 90.25 112 ALA A CA 1
ATOM 902 C C . ALA A 1 112 ? -19.856 5.316 21.754 1.00 90.25 112 ALA A C 1
ATOM 904 O O . ALA A 1 112 ? -20.262 4.496 22.577 1.00 90.25 112 ALA A O 1
ATOM 905 N N . LEU A 1 113 ? -19.666 4.987 20.468 1.00 93.12 113 LEU A N 1
ATOM 906 C CA . LEU A 1 113 ? -19.972 3.658 19.938 1.00 93.12 113 LEU A CA 1
ATOM 907 C C . LEU A 1 113 ? -19.062 2.568 20.546 1.00 93.12 113 LEU A C 1
ATOM 909 O O . LEU A 1 113 ? -17.896 2.838 20.874 1.00 93.12 113 LEU A O 1
ATOM 913 N N . PRO A 1 114 ? -19.557 1.323 20.687 1.00 92.62 114 PRO A N 1
ATOM 914 C CA . PRO A 1 114 ? -18.726 0.175 21.045 1.00 92.62 114 PRO A CA 1
ATOM 915 C C . PRO A 1 114 ? -17.566 -0.019 20.058 1.00 92.62 114 PRO A C 1
ATOM 917 O O . PRO A 1 114 ? -17.700 0.277 18.866 1.00 92.62 114 PRO A O 1
ATOM 920 N N . SER A 1 115 ? -16.425 -0.519 20.543 1.00 91.88 115 SER A N 1
ATOM 921 C CA . SER A 1 115 ? -15.231 -0.756 19.716 1.00 91.88 115 SER A CA 1
ATOM 922 C C . SER A 1 115 ? -15.513 -1.686 18.541 1.00 91.88 115 SER A C 1
ATOM 924 O O . SER A 1 115 ? -14.963 -1.490 17.467 1.00 91.88 115 SER A O 1
ATOM 926 N N . GLU A 1 116 ? -16.408 -2.652 18.718 1.00 91.75 116 GLU A N 1
ATOM 927 C CA . GLU A 1 116 ? -16.809 -3.624 17.702 1.00 91.75 116 GLU A CA 1
ATOM 928 C C . GLU A 1 116 ? -17.473 -2.929 16.512 1.00 91.75 116 GLU A C 1
ATOM 930 O O . GLU A 1 116 ? -17.149 -3.216 15.364 1.00 91.75 116 GLU A O 1
ATOM 935 N N . ILE A 1 117 ? -18.359 -1.966 16.787 1.00 94.75 117 ILE A N 1
ATOM 936 C CA . ILE A 1 117 ? -19.056 -1.202 15.748 1.00 94.75 117 ILE A CA 1
ATOM 937 C C . ILE A 1 117 ? -18.075 -0.282 15.022 1.00 94.75 117 ILE A C 1
ATOM 939 O O . ILE A 1 117 ? -18.096 -0.209 13.797 1.00 94.75 117 ILE A O 1
ATOM 943 N N . ILE A 1 118 ? -17.184 0.385 15.760 1.00 94.88 118 ILE A N 1
ATOM 944 C CA . ILE A 1 118 ? -16.160 1.249 15.160 1.00 94.88 118 ILE A CA 1
ATOM 945 C C . ILE A 1 118 ? -15.215 0.425 14.279 1.00 94.88 118 ILE A C 1
ATOM 947 O O . ILE A 1 118 ? -14.968 0.812 13.142 1.00 94.88 118 ILE A O 1
ATOM 951 N N . ASN A 1 119 ? -14.727 -0.718 14.764 1.00 92.12 119 ASN A N 1
ATOM 952 C CA . ASN A 1 119 ? -13.836 -1.593 14.004 1.00 92.12 119 ASN A CA 1
ATOM 953 C C . ASN A 1 119 ? -14.530 -2.170 12.764 1.00 92.12 119 ASN A C 1
ATOM 955 O O . ASN A 1 119 ? -13.911 -2.233 11.707 1.00 92.12 119 ASN A O 1
ATOM 959 N N . HIS A 1 120 ? -15.819 -2.511 12.852 1.00 92.62 120 HIS A N 1
ATOM 960 C CA . HIS A 1 120 ? -16.597 -2.944 11.691 1.00 92.62 120 HIS A CA 1
ATOM 961 C C . HIS A 1 120 ? -16.765 -1.830 10.648 1.00 92.62 120 HIS A C 1
ATOM 963 O O . HIS A 1 120 ? -16.621 -2.076 9.456 1.00 92.62 120 HIS A O 1
ATOM 969 N N . ILE A 1 121 ? -17.009 -0.585 11.070 1.00 94.75 121 ILE A N 1
ATOM 970 C CA . ILE A 1 121 ? -17.039 0.559 10.146 1.00 94.75 121 ILE A CA 1
ATOM 971 C C . ILE A 1 121 ? -15.663 0.744 9.499 1.00 94.75 121 ILE A C 1
ATOM 973 O O . ILE A 1 121 ? -15.574 0.901 8.285 1.00 94.75 121 ILE A O 1
ATOM 977 N N . VAL A 1 122 ? -14.593 0.682 10.297 1.00 94.62 122 VAL A N 1
ATOM 978 C CA . VAL A 1 122 ? -13.212 0.819 9.819 1.00 94.62 122 VAL A CA 1
ATOM 979 C C . VAL A 1 122 ? -12.836 -0.278 8.825 1.00 94.62 122 VAL A C 1
ATOM 981 O O . VAL A 1 122 ? -12.132 0.034 7.873 1.00 94.62 122 VAL A O 1
ATOM 984 N N . SER A 1 123 ? -13.346 -1.507 8.962 1.00 90.56 123 SER A N 1
ATOM 985 C CA . SER A 1 123 ? -13.069 -2.584 7.996 1.00 90.56 123 SER A CA 1
ATOM 986 C C . SER A 1 123 ? -13.635 -2.340 6.593 1.00 90.56 123 SER A C 1
ATOM 988 O O . SER A 1 123 ? -13.235 -3.022 5.658 1.00 90.56 123 SER A O 1
ATOM 990 N N . PHE A 1 124 ? -14.548 -1.375 6.425 1.00 93.50 124 PHE A N 1
ATOM 991 C CA . PHE A 1 124 ? -15.031 -0.945 5.105 1.00 93.50 124 PHE A CA 1
ATOM 992 C C . PHE A 1 124 ? -14.324 0.309 4.580 1.00 93.50 124 PHE A C 1
ATOM 994 O O . PHE A 1 124 ? -14.621 0.760 3.474 1.00 93.50 124 PHE A O 1
ATOM 1001 N N . LEU A 1 125 ? -13.442 0.921 5.372 1.00 95.25 125 LEU A N 1
ATOM 1002 C CA . LEU A 1 125 ? -12.707 2.106 4.954 1.00 95.25 125 LEU A CA 1
ATOM 1003 C C . LEU A 1 125 ? -11.409 1.694 4.254 1.00 95.25 125 LEU A C 1
ATOM 1005 O O . LEU A 1 125 ? -10.726 0.795 4.739 1.00 95.25 125 LEU A O 1
ATOM 1009 N N . PRO A 1 126 ? -10.994 2.404 3.190 1.00 94.75 126 PRO A N 1
ATOM 1010 C CA . PRO A 1 126 ? -9.632 2.285 2.687 1.00 94.75 126 PRO A CA 1
ATOM 1011 C C . PRO A 1 126 ? -8.611 2.654 3.776 1.00 94.75 126 PRO A C 1
ATOM 1013 O O . PRO A 1 126 ? -8.922 3.383 4.732 1.00 94.75 126 PRO A O 1
ATOM 1016 N N . ALA A 1 127 ? -7.366 2.210 3.600 1.00 93.56 127 ALA A N 1
ATOM 1017 C CA . ALA A 1 127 ? -6.317 2.360 4.606 1.00 93.56 127 ALA A CA 1
ATOM 1018 C C . ALA A 1 127 ? -6.109 3.815 5.058 1.00 93.56 127 ALA A C 1
ATOM 1020 O O . ALA A 1 127 ? -6.034 4.104 6.256 1.00 93.56 127 ALA A O 1
ATOM 1021 N N . ILE A 1 128 ? -6.043 4.760 4.113 1.00 93.06 128 ILE A N 1
ATOM 1022 C CA . ILE A 1 128 ? -5.754 6.169 4.413 1.00 93.06 128 ILE A CA 1
ATOM 1023 C C . ILE A 1 128 ? -6.868 6.825 5.258 1.00 93.06 128 ILE A C 1
ATOM 1025 O O . ILE A 1 128 ? -6.543 7.400 6.305 1.00 93.06 128 ILE A O 1
ATOM 1029 N N . PRO A 1 129 ? -8.167 6.750 4.897 1.00 95.75 129 PRO A N 1
ATOM 1030 C CA . PRO A 1 129 ? -9.255 7.183 5.773 1.00 95.75 129 PRO A CA 1
ATOM 1031 C C . PRO A 1 129 ? -9.255 6.512 7.152 1.00 95.75 129 PRO A C 1
ATOM 1033 O O . PRO A 1 129 ? -9.427 7.216 8.148 1.00 95.75 129 PRO A O 1
ATOM 1036 N N . ALA A 1 130 ? -9.006 5.201 7.240 1.00 95.88 130 ALA A N 1
ATOM 1037 C CA . ALA A 1 130 ? -8.929 4.486 8.518 1.00 95.88 130 ALA A CA 1
ATOM 1038 C C . ALA A 1 130 ? -7.806 5.033 9.421 1.00 95.88 130 ALA A C 1
ATOM 1040 O O . ALA A 1 130 ? -8.023 5.346 10.599 1.00 95.88 130 ALA A O 1
ATOM 1041 N N . LEU A 1 131 ? -6.612 5.236 8.854 1.00 94.44 131 LEU A N 1
ATOM 1042 C CA . LEU A 1 131 ? -5.463 5.830 9.542 1.00 94.44 131 LEU A CA 1
ATOM 1043 C C . LEU A 1 131 ? -5.741 7.270 9.992 1.00 94.44 131 LEU A C 1
ATOM 1045 O O . LEU A 1 131 ? -5.365 7.653 11.103 1.00 94.44 131 LEU A O 1
ATOM 1049 N N . ARG A 1 132 ? -6.405 8.076 9.155 1.00 95.88 132 ARG A N 1
ATOM 1050 C CA . ARG A 1 132 ? -6.793 9.456 9.492 1.00 95.88 132 ARG A CA 1
ATOM 1051 C C . ARG A 1 132 ? -7.823 9.488 10.615 1.00 95.88 132 ARG A C 1
ATOM 1053 O O . ARG A 1 132 ? -7.614 10.220 11.578 1.00 95.88 132 ARG A O 1
ATOM 1060 N N . LEU A 1 133 ? -8.861 8.655 10.537 1.00 95.25 133 LEU A N 1
ATOM 1061 C CA . LEU A 1 133 ? -9.899 8.543 11.564 1.00 95.25 133 LEU A CA 1
ATOM 1062 C C . LEU A 1 133 ? -9.290 8.208 12.929 1.00 95.25 133 LEU A C 1
ATOM 1064 O O . LEU A 1 133 ? -9.617 8.833 13.937 1.00 95.25 133 LEU A O 1
ATOM 1068 N N . ARG A 1 134 ? -8.323 7.287 12.952 1.00 95.00 134 ARG A N 1
ATOM 1069 C CA . ARG A 1 134 ? -7.580 6.932 14.165 1.00 95.00 134 ARG A CA 1
ATOM 1070 C C . ARG A 1 134 ? -6.797 8.103 14.769 1.00 95.00 134 ARG A C 1
ATOM 1072 O O . ARG A 1 134 ? -6.588 8.132 15.978 1.00 95.00 134 ARG A O 1
ATOM 1079 N N . ARG A 1 135 ? -6.357 9.067 13.956 1.00 94.06 135 ARG A N 1
ATOM 1080 C CA . ARG A 1 135 ? -5.605 10.257 14.399 1.00 94.06 135 ARG A CA 1
ATOM 1081 C C . ARG A 1 135 ? -6.501 11.415 14.840 1.00 94.06 135 ARG A C 1
ATOM 1083 O O . ARG A 1 135 ? -5.978 12.374 15.400 1.00 94.06 135 ARG A O 1
ATOM 1090 N N . CYS A 1 136 ? -7.811 11.347 14.603 1.00 93.75 136 CYS A N 1
ATOM 1091 C CA . CYS A 1 136 ? -8.735 12.428 14.942 1.00 93.75 136 CYS A CA 1
ATOM 1092 C C . CYS A 1 136 ? -8.912 12.624 16.455 1.00 93.75 136 CYS A C 1
ATOM 1094 O O . CYS A 1 136 ? -9.139 13.751 16.886 1.00 93.75 136 CYS A O 1
ATOM 1096 N N . SER A 1 137 ? -8.796 11.567 17.268 1.00 92.94 137 SER A N 1
ATOM 1097 C CA . SER A 1 137 ? -8.875 11.679 18.729 1.00 92.94 137 SER A CA 1
ATOM 1098 C C . SER A 1 137 ? -8.139 10.557 19.458 1.00 92.94 137 SER A C 1
ATOM 1100 O O . SER A 1 137 ? -7.901 9.478 18.913 1.00 92.94 137 SER A O 1
ATOM 1102 N N . SER A 1 138 ? -7.793 10.796 20.726 1.00 91.81 138 SER A N 1
ATOM 1103 C CA . SER A 1 138 ? -7.164 9.790 21.591 1.00 91.81 138 SER A CA 1
ATOM 1104 C C . SER A 1 138 ? -8.092 8.603 21.877 1.00 91.81 138 SER A C 1
ATOM 1106 O O . SER A 1 138 ? -7.619 7.469 21.972 1.00 91.81 138 SER A O 1
ATOM 1108 N N . THR A 1 139 ? -9.407 8.837 21.959 1.00 91.69 139 THR A N 1
ATOM 1109 C CA . THR A 1 139 ? -10.416 7.782 22.118 1.00 91.69 139 THR A CA 1
ATOM 1110 C C . THR A 1 139 ? -10.418 6.846 20.913 1.00 91.69 139 THR A C 1
ATOM 1112 O O . THR A 1 139 ? -10.312 5.630 21.077 1.00 91.69 139 THR A O 1
ATOM 1115 N N . LEU A 1 140 ? -10.493 7.396 19.694 1.00 93.19 140 LEU A N 1
ATOM 1116 C CA . LEU A 1 140 ? -10.459 6.602 18.462 1.00 93.19 140 LEU A CA 1
ATOM 1117 C C . LEU A 1 140 ? -9.112 5.912 18.276 1.00 93.19 140 LEU A C 1
ATOM 1119 O O . LEU A 1 140 ? -9.078 4.756 17.865 1.00 93.19 140 LEU A O 1
ATOM 1123 N N . TYR A 1 141 ? -8.013 6.565 18.661 1.00 93.06 141 TYR A N 1
ATOM 1124 C CA . TYR A 1 141 ? -6.689 5.950 18.660 1.00 93.06 141 TYR A CA 1
ATOM 1125 C C . TYR A 1 141 ? -6.629 4.655 19.483 1.00 93.06 141 TYR A C 1
ATOM 1127 O O . TYR A 1 141 ? -5.971 3.697 19.062 1.00 93.06 141 TYR A O 1
ATOM 1135 N N . ALA A 1 142 ? -7.303 4.639 20.639 1.00 91.44 142 ALA A N 1
ATOM 1136 C CA . ALA A 1 142 ? -7.371 3.493 21.540 1.00 91.44 142 ALA A CA 1
ATOM 1137 C C . ALA A 1 142 ? -8.384 2.426 21.091 1.00 91.44 142 ALA A C 1
ATOM 1139 O O . ALA A 1 142 ? -8.146 1.243 21.330 1.00 91.44 142 ALA A O 1
ATOM 1140 N N . LYS A 1 143 ? -9.497 2.829 20.462 1.00 93.06 143 LYS A N 1
ATOM 1141 C CA . LYS A 1 143 ? -10.559 1.909 20.019 1.00 93.06 143 LYS A CA 1
ATOM 1142 C C . LYS A 1 143 ? -10.267 1.231 18.680 1.00 93.06 143 LYS A C 1
ATOM 1144 O O . LYS A 1 143 ? -10.594 0.059 18.534 1.00 93.06 143 LYS A O 1
ATOM 1149 N N . ILE A 1 144 ? -9.664 1.948 17.731 1.00 94.06 144 ILE A N 1
ATOM 1150 C CA . ILE A 1 144 ? -9.353 1.432 16.394 1.00 94.06 144 ILE A CA 1
ATOM 1151 C C . ILE A 1 144 ? -8.060 0.619 16.459 1.00 94.06 144 ILE A C 1
ATOM 1153 O O . ILE A 1 144 ? -6.957 1.171 16.565 1.00 94.06 144 ILE A O 1
ATOM 1157 N N . SER A 1 145 ? -8.196 -0.702 16.383 1.00 90.50 145 SER A N 1
ATOM 1158 C CA . SER A 1 145 ? -7.069 -1.629 16.304 1.00 90.50 145 SER A CA 1
ATOM 1159 C C . SER A 1 145 ? -6.593 -1.765 14.859 1.00 90.50 145 SER A C 1
ATOM 1161 O O . SER A 1 145 ? -7.342 -2.222 14.007 1.00 90.50 145 SER A O 1
ATOM 1163 N N . LEU A 1 146 ? -5.336 -1.393 14.598 1.00 91.94 146 LEU A N 1
ATOM 1164 C CA . LEU A 1 146 ? -4.658 -1.667 13.324 1.00 91.94 146 LEU A CA 1
ATOM 1165 C C . LEU A 1 146 ? -3.711 -2.847 13.533 1.00 91.94 146 LEU A C 1
ATOM 1167 O O . LEU A 1 146 ? -2.532 -2.648 13.852 1.00 91.94 146 LEU A O 1
ATOM 1171 N N . ASP A 1 147 ? -4.268 -4.050 13.477 1.00 91.75 147 ASP A N 1
ATOM 1172 C CA . ASP A 1 147 ? -3.535 -5.301 13.645 1.00 91.75 147 ASP A CA 1
ATOM 1173 C C . ASP A 1 147 ? -2.771 -5.690 12.371 1.00 91.75 147 ASP A C 1
ATOM 1175 O O . ASP A 1 147 ? -2.819 -5.004 11.354 1.00 91.75 147 ASP A O 1
ATOM 1179 N N . GLN A 1 148 ? -2.005 -6.779 12.437 1.00 93.62 148 GLN A N 1
ATOM 1180 C CA . GLN A 1 148 ? -1.204 -7.240 11.301 1.00 93.62 148 GLN A CA 1
ATOM 1181 C C . GLN A 1 148 ? -2.073 -7.659 10.102 1.00 93.62 148 GLN A C 1
ATOM 1183 O O . GLN A 1 148 ? -1.613 -7.553 8.969 1.00 93.62 148 GLN A O 1
ATOM 1188 N N . ILE A 1 149 ? -3.325 -8.070 10.343 1.00 93.19 149 ILE A N 1
ATOM 1189 C CA . ILE A 1 149 ? -4.296 -8.422 9.300 1.00 93.19 149 ILE A CA 1
ATOM 1190 C C . ILE A 1 149 ? -4.750 -7.167 8.549 1.00 93.19 149 ILE A C 1
ATOM 1192 O O . ILE A 1 149 ? -4.729 -7.168 7.326 1.00 93.19 149 ILE A O 1
ATOM 1196 N N . PHE A 1 150 ? -5.038 -6.065 9.249 1.00 94.31 150 PHE A N 1
ATOM 1197 C CA . PHE A 1 150 ? -5.333 -4.776 8.614 1.00 94.31 150 PHE A CA 1
ATOM 1198 C C . PHE A 1 150 ? -4.231 -4.364 7.625 1.00 94.31 150 PHE A C 1
ATOM 1200 O O . PHE A 1 150 ? -4.514 -3.988 6.491 1.00 94.31 150 PHE A O 1
ATOM 1207 N N . TRP A 1 151 ? -2.961 -4.447 8.038 1.00 95.69 151 TRP A N 1
ATOM 1208 C CA . TRP A 1 151 ? -1.838 -4.083 7.164 1.00 95.69 151 TRP A CA 1
ATOM 1209 C C . TRP A 1 151 ? -1.675 -5.052 5.991 1.00 95.69 151 TRP A C 1
ATOM 1211 O O . TRP A 1 151 ? -1.366 -4.606 4.892 1.00 95.69 151 TRP A O 1
ATOM 1221 N N . LEU A 1 152 ? -1.888 -6.349 6.222 1.00 95.69 152 LEU A N 1
ATOM 1222 C CA . LEU A 1 152 ? -1.857 -7.387 5.195 1.00 95.69 152 LEU A CA 1
ATOM 1223 C C . LEU A 1 152 ? -2.931 -7.157 4.127 1.00 95.69 152 LEU A C 1
ATOM 1225 O O . LEU A 1 152 ? -2.600 -7.055 2.949 1.00 95.69 152 LEU A O 1
ATOM 1229 N N . ASP A 1 153 ? -4.193 -7.044 4.539 1.00 94.94 153 ASP A N 1
ATOM 1230 C CA . ASP A 1 153 ? -5.333 -6.942 3.626 1.00 94.94 153 ASP A CA 1
ATOM 1231 C C . ASP A 1 153 ? -5.248 -5.671 2.775 1.00 94.94 153 ASP A C 1
ATOM 1233 O O . ASP A 1 153 ? -5.453 -5.730 1.565 1.00 94.94 153 ASP A O 1
ATOM 1237 N N . HIS A 1 154 ? -4.854 -4.538 3.367 1.00 95.19 154 HIS A N 1
ATOM 1238 C CA . HIS A 1 154 ? -4.688 -3.293 2.613 1.00 95.19 154 HIS A CA 1
ATOM 1239 C C . HIS A 1 154 ? -3.420 -3.236 1.751 1.00 95.19 154 HIS A C 1
ATOM 1241 O O . HIS A 1 154 ? -3.351 -2.442 0.812 1.00 95.19 154 HIS A O 1
ATOM 1247 N N . LEU A 1 155 ? -2.400 -4.041 2.062 1.00 95.25 155 LEU A N 1
ATOM 1248 C CA . LEU A 1 155 ? -1.247 -4.202 1.178 1.00 95.25 155 LEU A CA 1
ATOM 1249 C C . LEU A 1 155 ? -1.630 -5.050 -0.041 1.00 95.25 155 LEU A C 1
ATOM 1251 O O . LEU A 1 155 ? -1.275 -4.686 -1.155 1.00 95.25 155 LEU A O 1
ATOM 1255 N N . VAL A 1 156 ? -2.384 -6.136 0.164 1.00 95.44 156 VAL A N 1
ATOM 1256 C CA . VAL A 1 156 ? -2.884 -7.011 -0.912 1.00 95.44 156 VAL A CA 1
ATOM 1257 C C . VAL A 1 156 ? -3.897 -6.290 -1.801 1.00 95.44 156 VAL A C 1
ATOM 1259 O O . VAL A 1 156 ? -3.873 -6.480 -3.012 1.00 95.44 156 VAL A O 1
ATOM 1262 N N . SER A 1 157 ? -4.766 -5.449 -1.233 1.00 94.12 157 SER A N 1
ATOM 1263 C CA . SER A 1 157 ? -5.737 -4.681 -2.023 1.00 94.12 157 SER A CA 1
ATOM 1264 C C . SER A 1 157 ? -5.106 -3.555 -2.847 1.00 94.12 157 SER A C 1
ATOM 1266 O O . SER A 1 157 ? -5.762 -3.020 -3.736 1.00 94.12 157 SER A O 1
ATOM 1268 N N . GLY A 1 158 ? -3.859 -3.172 -2.551 1.00 92.50 158 GLY A N 1
ATOM 1269 C CA . GLY A 1 158 ? -3.198 -2.016 -3.156 1.00 92.50 158 GLY A CA 1
ATOM 1270 C C . GLY A 1 158 ? -3.634 -0.663 -2.581 1.00 92.50 158 GLY A C 1
ATOM 1271 O O . GLY A 1 158 ? -3.108 0.361 -3.003 1.00 92.50 158 GLY A O 1
ATOM 1272 N N . ASP A 1 159 ? -4.536 -0.627 -1.591 1.00 92.06 159 ASP A N 1
ATOM 1273 C CA . ASP A 1 159 ? -5.052 0.628 -1.010 1.00 92.06 159 ASP A CA 1
ATOM 1274 C C . ASP A 1 159 ? -4.033 1.365 -0.132 1.00 92.06 159 ASP A C 1
ATOM 1276 O O . ASP A 1 159 ? -4.233 2.522 0.253 1.00 92.06 159 ASP A O 1
ATOM 1280 N N . LEU A 1 160 ? -2.994 0.656 0.304 1.00 92.12 160 LEU A N 1
ATOM 1281 C CA . LEU A 1 160 ? -2.007 1.184 1.233 1.00 92.12 160 LEU A CA 1
ATOM 1282 C C . LEU A 1 160 ? -0.778 1.769 0.541 1.00 92.12 160 LEU A C 1
ATOM 1284 O O . LEU A 1 160 ? -0.178 2.720 1.044 1.00 92.12 160 LEU A O 1
ATOM 1288 N N . VAL A 1 161 ? -0.377 1.149 -0.565 1.00 92.69 161 VAL A N 1
ATOM 1289 C CA . VAL A 1 161 ? 0.801 1.514 -1.343 1.00 92.69 161 VAL A CA 1
ATOM 1290 C C . VAL A 1 161 ? 0.392 1.483 -2.807 1.00 92.69 161 VAL A C 1
ATOM 1292 O O . VAL A 1 161 ? 0.359 0.418 -3.417 1.00 92.69 161 VAL A O 1
ATOM 1295 N N . ASP A 1 162 ? 0.114 2.660 -3.362 1.00 90.06 162 ASP A N 1
ATOM 1296 C CA . ASP A 1 162 ? -0.524 2.834 -4.677 1.00 90.06 162 ASP A CA 1
ATOM 1297 C C . ASP A 1 162 ? 0.212 2.132 -5.834 1.00 90.06 162 ASP A C 1
ATOM 1299 O O . ASP A 1 162 ? -0.380 1.796 -6.855 1.00 90.06 162 ASP A O 1
ATOM 1303 N N . TYR A 1 163 ? 1.521 1.896 -5.692 1.00 91.25 163 TYR A N 1
ATOM 1304 C CA . TYR A 1 163 ? 2.341 1.217 -6.696 1.00 91.25 163 TYR A CA 1
ATOM 1305 C C . TYR A 1 163 ? 2.460 -0.310 -6.482 1.00 91.25 163 TYR A C 1
ATOM 1307 O O . TYR A 1 163 ? 3.149 -0.983 -7.247 1.00 91.25 163 TYR A O 1
ATOM 1315 N N . LEU A 1 164 ? 1.817 -0.903 -5.476 1.00 94.00 164 LEU A N 1
ATOM 1316 C CA . LEU A 1 164 ? 1.842 -2.352 -5.199 1.00 94.00 164 LEU A CA 1
ATOM 1317 C C . LEU A 1 164 ? 0.461 -3.004 -5.391 1.00 94.00 164 LEU A C 1
ATOM 1319 O O . LEU A 1 164 ? 0.020 -3.801 -4.575 1.00 94.00 164 LEU A O 1
ATOM 1323 N N . TRP A 1 165 ? -0.233 -2.659 -6.472 1.00 91.81 165 TRP A N 1
ATOM 1324 C CA . TRP A 1 165 ? -1.622 -3.064 -6.730 1.00 91.81 165 TRP A CA 1
ATOM 1325 C C . TRP A 1 165 ? -1.843 -4.499 -7.252 1.00 91.81 165 TRP A C 1
ATOM 1327 O O . TRP A 1 165 ? -2.980 -4.935 -7.380 1.00 91.81 165 TRP A O 1
ATOM 1337 N N . ASP A 1 166 ? -0.786 -5.231 -7.600 1.00 93.38 166 ASP A N 1
ATOM 1338 C CA . ASP A 1 166 ? -0.825 -6.502 -8.347 1.00 93.38 166 ASP A CA 1
ATOM 1339 C C . ASP A 1 166 ? -0.022 -7.596 -7.637 1.00 93.38 166 ASP A C 1
ATOM 1341 O O . ASP A 1 166 ? 0.531 -8.502 -8.263 1.00 93.38 166 ASP A O 1
ATOM 1345 N N . LEU A 1 167 ? 0.077 -7.494 -6.313 1.00 96.06 167 LEU A N 1
ATOM 1346 C CA . LEU A 1 167 ? 0.722 -8.523 -5.519 1.00 96.06 167 LEU A CA 1
ATOM 1347 C C . LEU A 1 167 ? -0.072 -9.833 -5.584 1.00 96.06 167 LEU A C 1
ATOM 1349 O O . LEU A 1 167 ? -1.303 -9.843 -5.567 1.00 96.06 167 LEU A O 1
ATOM 1353 N N . ASP A 1 168 ? 0.646 -10.954 -5.607 1.00 97.00 168 ASP A N 1
ATOM 1354 C CA . ASP A 1 168 ? 0.031 -12.281 -5.571 1.00 97.00 168 ASP A CA 1
ATOM 1355 C C . ASP A 1 168 ? -0.543 -12.543 -4.169 1.00 97.00 168 ASP A C 1
ATOM 1357 O O . ASP A 1 168 ? 0.181 -12.838 -3.210 1.00 97.00 168 ASP A O 1
ATOM 1361 N N . ALA A 1 169 ? -1.866 -12.408 -4.058 1.00 97.19 169 ALA A N 1
ATOM 1362 C CA . ALA A 1 169 ? -2.602 -12.607 -2.819 1.00 97.19 169 ALA A CA 1
ATOM 1363 C C . ALA A 1 169 ? -2.409 -14.022 -2.248 1.00 97.19 169 ALA A C 1
ATOM 1365 O O . ALA A 1 169 ? -2.265 -14.176 -1.035 1.00 97.19 169 ALA A O 1
ATOM 1366 N N . GLU A 1 170 ? -2.364 -15.055 -3.093 1.00 97.44 170 GLU A N 1
ATOM 1367 C CA . GLU A 1 170 ? -2.215 -16.443 -2.644 1.00 97.44 170 GLU A CA 1
ATOM 1368 C C . GLU A 1 170 ? -0.822 -16.681 -2.052 1.00 97.44 170 GLU A C 1
ATOM 1370 O O . GLU A 1 170 ? -0.702 -17.256 -0.964 1.00 97.44 170 GLU A O 1
ATOM 1375 N N . GLU A 1 171 ? 0.234 -16.183 -2.705 1.00 97.69 171 GLU A N 1
ATOM 1376 C CA . GLU A 1 171 ? 1.606 -16.259 -2.181 1.00 97.69 171 GLU A CA 1
ATOM 1377 C C . GLU A 1 171 ? 1.731 -15.504 -0.847 1.00 97.69 171 GLU A C 1
ATOM 1379 O O . GLU A 1 171 ? 2.317 -16.012 0.119 1.00 97.69 171 GLU A O 1
ATOM 1384 N N . ILE A 1 172 ? 1.117 -14.322 -0.754 1.00 97.56 172 ILE A N 1
ATOM 1385 C CA . ILE A 1 172 ? 1.099 -13.502 0.460 1.00 97.56 172 ILE A CA 1
ATOM 1386 C C . ILE A 1 172 ? 0.361 -14.201 1.608 1.00 97.56 172 ILE A C 1
ATOM 1388 O O . ILE A 1 172 ? 0.900 -14.300 2.716 1.00 97.56 172 ILE A O 1
ATOM 1392 N N . TYR A 1 173 ? -0.838 -14.737 1.375 1.00 96.25 173 TYR A N 1
ATOM 1393 C CA . TYR A 1 173 ? -1.590 -15.449 2.410 1.00 96.25 173 TYR A CA 1
ATOM 1394 C C . TYR A 1 173 ? -0.917 -16.766 2.801 1.00 96.25 173 TYR A C 1
ATOM 1396 O O . TYR A 1 173 ? -0.940 -17.144 3.978 1.00 96.25 173 TYR A O 1
ATOM 1404 N N . HIS A 1 174 ? -0.272 -17.457 1.860 1.00 97.25 174 HIS A N 1
ATOM 1405 C CA . HIS A 1 174 ? 0.556 -18.620 2.165 1.00 97.25 174 HIS A CA 1
ATOM 1406 C C . HIS A 1 174 ? 1.723 -18.239 3.087 1.00 97.25 174 HIS A C 1
ATOM 1408 O O . HIS A 1 174 ? 1.944 -18.895 4.110 1.00 97.25 174 HIS A O 1
ATOM 1414 N N . LYS A 1 175 ? 2.426 -17.137 2.791 1.00 96.31 175 LYS A N 1
ATOM 1415 C CA . LYS A 1 175 ? 3.479 -16.597 3.662 1.00 96.31 175 LYS A CA 1
ATOM 1416 C C . LYS A 1 175 ? 2.928 -16.223 5.036 1.00 96.31 175 LYS A C 1
ATOM 1418 O O . LYS A 1 175 ? 3.529 -16.595 6.040 1.00 96.31 175 LYS A O 1
ATOM 1423 N N . HIS A 1 176 ? 1.775 -15.558 5.105 1.00 95.12 176 HIS A N 1
ATOM 1424 C CA . HIS A 1 176 ? 1.140 -15.205 6.374 1.00 95.12 176 HIS A CA 1
ATOM 1425 C C . HIS A 1 176 ? 0.842 -16.441 7.235 1.00 95.12 176 HIS A C 1
ATOM 1427 O O . HIS A 1 176 ? 1.161 -16.451 8.419 1.00 95.12 176 HIS A O 1
ATOM 1433 N N . LYS A 1 177 ? 0.312 -17.514 6.640 1.00 95.38 177 LYS A N 1
ATOM 1434 C CA . LYS A 1 177 ? 0.039 -18.783 7.339 1.00 95.38 177 LYS A CA 1
ATOM 1435 C C . LYS A 1 177 ? 1.307 -19.498 7.810 1.00 95.38 177 LYS A C 1
ATOM 1437 O O . LYS A 1 177 ? 1.241 -20.300 8.738 1.00 95.38 177 LYS A O 1
ATOM 1442 N N . SER A 1 178 ? 2.456 -19.226 7.190 1.00 95.94 178 SER A N 1
ATOM 1443 C CA . SER A 1 178 ? 3.716 -19.888 7.527 1.00 95.94 178 SER A CA 1
ATOM 1444 C C . SER A 1 178 ? 4.350 -19.380 8.828 1.00 95.94 178 SER A C 1
ATOM 1446 O O . SER A 1 178 ? 5.353 -19.949 9.258 1.00 95.94 178 SER A O 1
ATOM 1448 N N . GLY A 1 179 ? 3.851 -18.292 9.426 1.00 93.38 179 GLY A N 1
ATOM 1449 C CA . GLY A 1 179 ? 4.428 -17.762 10.656 1.00 93.38 179 GLY A CA 1
ATOM 1450 C C . GLY A 1 179 ? 3.954 -16.369 11.055 1.00 93.38 179 GLY A C 1
ATOM 1451 O O . GLY A 1 179 ? 3.012 -15.803 10.514 1.00 93.38 179 GLY A O 1
ATOM 1452 N N . CYS A 1 180 ? 4.651 -15.816 12.039 1.00 93.56 180 CYS A N 1
ATOM 1453 C CA . CYS A 1 180 ? 4.379 -14.503 12.598 1.00 93.56 180 CYS A CA 1
ATOM 1454 C C . CYS A 1 180 ? 5.222 -13.428 11.916 1.00 93.56 180 CYS A C 1
ATOM 1456 O O . CYS A 1 180 ? 6.438 -13.374 12.112 1.00 93.56 180 CYS A O 1
ATOM 1458 N N . TRP A 1 181 ? 4.573 -12.560 11.143 1.00 95.62 181 TRP A N 1
ATOM 1459 C CA . TRP A 1 181 ? 5.242 -11.572 10.300 1.00 95.62 181 TRP A CA 1
ATOM 1460 C C . TRP A 1 181 ? 4.790 -10.146 10.605 1.00 95.62 181 TRP A C 1
ATOM 1462 O O . TRP A 1 181 ? 3.634 -9.909 10.959 1.00 95.62 181 TRP A O 1
ATOM 1472 N N . ASN A 1 182 ? 5.711 -9.194 10.454 1.00 96.12 182 ASN A N 1
ATOM 1473 C CA . ASN A 1 182 ? 5.456 -7.778 10.691 1.00 96.12 182 ASN A CA 1
ATOM 1474 C C . ASN A 1 182 ? 5.026 -7.056 9.405 1.00 96.12 182 ASN A C 1
ATOM 1476 O O . ASN A 1 182 ? 5.792 -6.303 8.798 1.00 96.12 182 ASN A O 1
ATOM 1480 N N . TRP A 1 183 ? 3.780 -7.284 8.995 1.00 96.19 183 TRP A N 1
ATOM 1481 C CA . TRP A 1 183 ? 3.158 -6.636 7.837 1.00 96.19 183 TRP A CA 1
ATOM 1482 C C . TRP A 1 183 ? 3.106 -5.115 7.966 1.00 96.19 183 TRP A C 1
ATOM 1484 O O . TRP A 1 183 ? 3.310 -4.410 6.981 1.00 96.19 183 TRP A O 1
ATOM 1494 N N . LYS A 1 184 ? 2.922 -4.591 9.184 1.00 95.38 184 LYS A N 1
ATOM 1495 C CA . LYS A 1 184 ? 2.988 -3.148 9.449 1.00 95.38 184 LYS A CA 1
ATOM 1496 C C . LYS A 1 184 ? 4.333 -2.552 9.046 1.00 95.38 184 LYS A C 1
ATOM 1498 O O . LYS A 1 184 ? 4.376 -1.518 8.388 1.00 95.38 184 LYS A O 1
ATOM 1503 N N . GLN A 1 185 ? 5.429 -3.167 9.480 1.00 94.88 185 GLN A N 1
ATOM 1504 C CA . GLN A 1 185 ? 6.764 -2.669 9.162 1.00 94.88 185 GLN A CA 1
ATOM 1505 C C . GLN A 1 185 ? 7.042 -2.771 7.665 1.00 94.88 185 GLN A C 1
ATOM 1507 O O . GLN A 1 185 ? 7.573 -1.825 7.094 1.00 94.88 185 GLN A O 1
ATOM 1512 N N . LEU A 1 186 ? 6.632 -3.872 7.028 1.00 95.56 186 LEU A N 1
ATOM 1513 C CA . LEU A 1 186 ? 6.732 -4.022 5.579 1.00 95.56 186 LEU A CA 1
ATOM 1514 C C . LEU A 1 186 ? 6.010 -2.874 4.862 1.00 95.56 186 LEU A C 1
ATOM 1516 O O . LEU A 1 186 ? 6.614 -2.156 4.071 1.00 95.56 186 LEU A O 1
ATOM 1520 N N . ALA A 1 187 ? 4.743 -2.647 5.201 1.00 94.62 187 ALA A N 1
ATOM 1521 C CA . ALA A 1 187 ? 3.966 -1.537 4.675 1.00 94.62 187 ALA A CA 1
ATOM 1522 C C . ALA A 1 187 ? 4.659 -0.184 4.874 1.00 94.62 187 ALA A C 1
ATOM 1524 O O . ALA A 1 187 ? 4.680 0.631 3.960 1.00 94.62 187 ALA A O 1
ATOM 1525 N N . GLN A 1 188 ? 5.250 0.055 6.049 1.00 92.25 188 GLN A N 1
ATOM 1526 C CA . GLN A 1 188 ? 5.970 1.294 6.335 1.00 92.25 188 GLN A CA 1
ATOM 1527 C C . GLN A 1 188 ? 7.223 1.464 5.472 1.00 92.25 188 GLN A C 1
ATOM 1529 O O . GLN A 1 188 ? 7.472 2.580 5.020 1.00 92.25 188 GLN A O 1
ATOM 1534 N N . VAL A 1 189 ? 7.989 0.396 5.235 1.00 91.81 189 VAL A N 1
ATOM 1535 C CA . VAL A 1 189 ? 9.176 0.422 4.361 1.00 91.81 189 VAL A CA 1
ATOM 1536 C C . VAL A 1 189 ? 8.784 0.885 2.958 1.00 91.81 189 VAL A C 1
ATOM 1538 O O . VAL A 1 189 ? 9.388 1.805 2.414 1.00 91.81 189 VAL A O 1
ATOM 1541 N N . PHE A 1 190 ? 7.711 0.326 2.402 1.00 91.44 190 PHE A N 1
ATOM 1542 C CA . PHE A 1 190 ? 7.247 0.702 1.068 1.00 91.44 190 PHE A CA 1
ATOM 1543 C C . PHE A 1 190 ? 6.515 2.058 1.049 1.00 91.44 190 PHE A C 1
ATOM 1545 O O . PHE A 1 190 ? 6.717 2.861 0.138 1.00 91.44 190 PHE A O 1
ATOM 1552 N N . SER A 1 191 ? 5.732 2.406 2.070 1.00 88.25 191 SER A N 1
ATOM 1553 C CA . SER A 1 191 ? 5.027 3.696 2.097 1.00 88.25 191 SER A CA 1
ATOM 1554 C C . SER A 1 191 ? 5.970 4.898 2.242 1.00 88.25 191 SER A C 1
ATOM 1556 O O . SER A 1 191 ? 5.623 6.000 1.827 1.00 88.25 191 SER A O 1
ATOM 1558 N N . HIS A 1 192 ? 7.138 4.710 2.867 1.00 81.62 192 HIS A N 1
ATOM 1559 C CA . HIS A 1 192 ? 8.150 5.758 3.065 1.00 81.62 192 HIS A CA 1
ATOM 156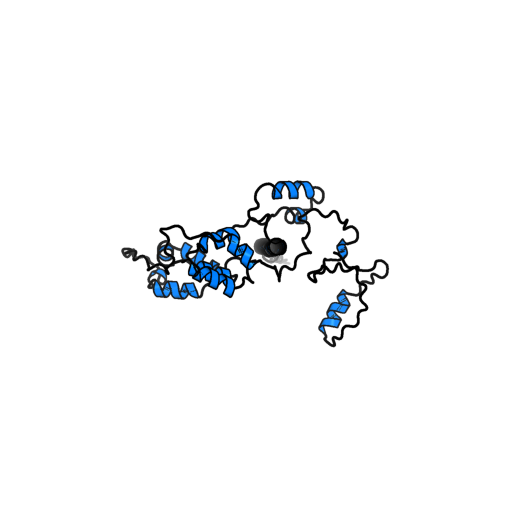0 C C . HIS A 1 192 ? 9.318 5.659 2.081 1.00 81.62 192 HIS A C 1
ATOM 1562 O O . HIS A 1 192 ? 10.292 6.396 2.231 1.00 81.62 192 HIS A O 1
ATOM 1568 N N . ALA A 1 193 ? 9.233 4.775 1.085 1.00 77.62 193 ALA A N 1
ATOM 1569 C CA . ALA A 1 193 ? 10.239 4.649 0.047 1.00 77.62 193 ALA A CA 1
ATOM 1570 C C . ALA A 1 193 ? 10.442 6.001 -0.664 1.00 77.62 193 ALA A C 1
ATOM 1572 O O . ALA A 1 193 ? 9.609 6.434 -1.464 1.00 77.62 193 ALA A O 1
ATOM 1573 N N . GLU A 1 194 ? 11.556 6.682 -0.376 1.00 66.38 194 GLU A N 1
ATOM 1574 C CA . GLU A 1 194 ? 12.021 7.825 -1.165 1.00 66.38 194 GLU A CA 1
ATOM 1575 C C . GLU A 1 194 ? 12.509 7.276 -2.511 1.00 66.38 194 GLU A C 1
ATOM 1577 O O . GLU A 1 194 ? 13.654 6.858 -2.679 1.00 66.38 194 GLU A O 1
ATOM 1582 N N . ILE A 1 195 ? 11.590 7.194 -3.470 1.00 63.88 195 ILE A N 1
ATOM 1583 C CA . ILE A 1 195 ? 11.897 6.797 -4.840 1.00 63.88 195 ILE A CA 1
ATOM 1584 C C . ILE A 1 195 ? 12.753 7.907 -5.441 1.00 63.88 195 ILE A C 1
ATOM 1586 O O . ILE A 1 195 ? 12.319 9.052 -5.505 1.00 63.88 195 ILE A O 1
ATOM 1590 N N . ILE A 1 196 ? 13.963 7.539 -5.861 1.00 56.97 196 ILE A N 1
ATOM 1591 C CA . ILE A 1 196 ? 15.004 8.404 -6.426 1.00 56.97 196 ILE A CA 1
ATOM 1592 C C . ILE A 1 196 ? 14.401 9.502 -7.324 1.00 56.97 196 ILE A C 1
ATOM 1594 O O . ILE A 1 196 ? 13.970 9.248 -8.450 1.00 56.97 196 ILE A O 1
ATOM 1598 N N . GLU A 1 197 ? 14.411 10.732 -6.807 1.00 54.66 197 GLU A N 1
ATOM 1599 C CA . GLU A 1 197 ? 13.744 11.922 -7.360 1.00 54.66 197 GLU A CA 1
ATOM 1600 C C . GLU A 1 197 ? 14.538 12.641 -8.467 1.00 54.66 197 GLU A C 1
ATOM 1602 O O . GLU A 1 197 ? 14.039 13.556 -9.127 1.00 54.66 197 GLU A O 1
ATOM 1607 N N . SER A 1 198 ? 15.803 12.287 -8.677 1.00 48.06 198 SER A N 1
ATOM 1608 C CA . SER A 1 198 ? 16.770 13.201 -9.299 1.00 48.06 198 SER A CA 1
ATOM 1609 C C . SER A 1 198 ? 16.595 13.462 -10.791 1.00 48.06 198 SER A C 1
ATOM 1611 O O . SER A 1 198 ? 17.146 14.441 -11.294 1.00 48.06 198 SER A O 1
ATOM 1613 N N . ALA A 1 199 ? 15.815 12.638 -11.485 1.00 46.69 199 ALA A N 1
ATOM 1614 C CA . ALA A 1 199 ? 15.653 12.705 -12.931 1.00 46.69 199 ALA A CA 1
ATOM 1615 C C . ALA A 1 199 ? 14.450 13.538 -13.421 1.00 46.69 199 ALA A C 1
ATOM 1617 O O . ALA A 1 199 ? 14.415 13.906 -14.588 1.00 46.69 199 ALA A O 1
ATOM 1618 N N . LEU A 1 200 ? 13.458 13.858 -12.583 1.00 47.44 200 LEU A N 1
ATOM 1619 C CA . LEU A 1 200 ? 12.220 14.511 -13.055 1.00 47.44 200 LEU A CA 1
ATOM 1620 C C . LEU A 1 200 ? 12.047 15.937 -12.536 1.00 47.44 200 LEU A C 1
ATOM 1622 O O . LEU A 1 200 ? 11.762 16.841 -13.323 1.00 47.44 200 LEU A O 1
ATOM 1626 N N . ALA A 1 201 ? 12.315 16.176 -11.250 1.00 46.44 201 ALA A N 1
ATOM 1627 C CA . ALA A 1 201 ? 12.151 17.500 -10.645 1.00 46.44 201 ALA A CA 1
ATOM 1628 C C . ALA A 1 201 ? 13.011 18.583 -11.330 1.00 46.44 201 ALA A C 1
ATOM 1630 O O . ALA A 1 201 ? 12.587 19.727 -11.464 1.00 46.44 201 ALA A O 1
ATOM 1631 N N . LYS A 1 202 ? 14.198 18.216 -11.834 1.00 48.19 202 LYS A N 1
ATOM 1632 C CA . LYS A 1 202 ? 15.100 19.139 -12.545 1.00 48.19 202 LYS A CA 1
ATOM 1633 C C . LYS A 1 202 ? 14.729 19.358 -14.020 1.00 48.19 202 LYS A C 1
ATOM 1635 O O . LYS A 1 202 ? 15.082 20.395 -14.574 1.00 48.19 202 LYS A O 1
ATOM 1640 N N . SER A 1 203 ? 13.940 18.461 -14.628 1.00 46.31 203 SER A N 1
ATOM 1641 C CA . SER A 1 203 ? 13.463 18.591 -16.025 1.00 46.31 203 SER A CA 1
ATOM 1642 C C . SER A 1 203 ? 12.399 19.660 -16.116 1.00 46.31 203 SER A C 1
ATOM 1644 O O . SER A 1 203 ? 12.435 20.492 -17.019 1.00 46.31 203 SER A O 1
ATOM 1646 N N . LEU A 1 204 ? 11.487 19.662 -15.147 1.00 49.25 204 LEU A N 1
ATOM 1647 C CA . LEU A 1 204 ? 10.375 20.601 -15.101 1.00 49.25 204 LEU A CA 1
ATOM 1648 C C . LEU A 1 204 ? 10.839 22.048 -14.873 1.00 49.25 204 LEU A C 1
ATOM 1650 O O . LEU A 1 204 ? 10.069 22.969 -15.110 1.00 49.25 204 LEU A O 1
ATOM 1654 N N . HIS A 1 205 ? 12.074 22.260 -14.403 1.00 53.16 205 HIS A N 1
ATOM 1655 C CA . HIS A 1 205 ? 12.621 23.584 -14.077 1.00 53.16 205 HIS A CA 1
ATOM 1656 C C . HIS A 1 205 ? 13.657 24.097 -15.100 1.00 53.16 205 HIS A C 1
ATOM 1658 O O . HIS A 1 205 ? 14.212 25.175 -14.911 1.00 53.16 205 HIS A O 1
ATOM 1664 N N . GLY A 1 206 ? 13.888 23.378 -16.207 1.00 48.75 206 GLY A N 1
ATOM 1665 C CA . GLY A 1 206 ? 14.612 23.902 -17.375 1.00 48.75 206 GLY A CA 1
ATOM 1666 C C . GLY A 1 206 ? 16.148 23.867 -17.332 1.00 48.75 206 GLY A C 1
ATOM 1667 O O . GLY A 1 206 ? 16.774 24.360 -18.267 1.00 48.75 206 GLY A O 1
ATOM 1668 N N . GLU A 1 207 ? 16.783 23.266 -16.321 1.00 51.03 207 GLU A N 1
ATOM 1669 C CA . GLU A 1 207 ? 18.249 23.111 -16.270 1.00 51.03 207 GLU A CA 1
ATOM 1670 C C . GLU A 1 207 ? 18.686 21.756 -16.847 1.00 51.03 207 GLU A C 1
ATOM 1672 O O . GLU A 1 207 ? 18.820 20.760 -16.136 1.00 51.03 207 GLU A O 1
ATOM 1677 N N . VAL A 1 208 ? 18.898 21.720 -18.167 1.00 51.09 208 VAL A N 1
ATOM 1678 C CA . VAL A 1 208 ? 19.169 20.486 -18.926 1.00 51.09 208 VAL A CA 1
ATOM 1679 C C . VAL A 1 208 ? 20.654 20.076 -18.944 1.00 51.09 208 VAL A C 1
ATOM 1681 O O . VAL A 1 208 ? 20.966 18.951 -19.293 1.00 51.09 208 VAL A O 1
ATOM 1684 N N . ASP A 1 209 ? 21.601 20.906 -18.507 1.00 53.19 209 ASP A N 1
ATOM 1685 C CA . ASP A 1 209 ? 23.034 20.552 -18.611 1.00 53.19 209 ASP A CA 1
ATOM 1686 C C . ASP A 1 209 ? 23.625 19.908 -17.342 1.00 53.19 209 ASP A C 1
ATOM 1688 O O . ASP A 1 209 ? 24.768 19.457 -17.337 1.00 53.19 209 ASP A O 1
ATOM 1692 N N . MET A 1 210 ? 22.848 19.801 -16.258 1.00 51.97 210 MET A N 1
ATOM 1693 C CA . MET A 1 210 ? 23.336 19.354 -14.942 1.00 51.97 210 MET A CA 1
ATOM 1694 C C . MET A 1 210 ? 22.778 17.985 -14.503 1.00 51.97 210 MET A C 1
ATOM 1696 O O . MET A 1 210 ? 22.767 17.653 -13.313 1.00 51.97 210 MET A O 1
ATOM 1700 N N . TRP A 1 211 ? 22.292 17.195 -15.466 1.00 48.62 211 TRP A N 1
ATOM 1701 C CA . TRP A 1 211 ? 21.578 15.934 -15.247 1.00 48.62 211 TRP A CA 1
ATOM 1702 C C . TRP A 1 211 ? 22.417 14.834 -14.610 1.00 48.62 211 TRP A C 1
ATOM 1704 O O . TRP A 1 211 ? 22.013 14.261 -13.601 1.00 48.62 211 TRP A O 1
ATOM 1714 N N . THR A 1 212 ? 23.585 14.543 -15.177 1.00 52.62 212 THR A N 1
ATOM 1715 C CA . THR A 1 212 ? 24.414 13.392 -14.785 1.00 52.62 212 THR A CA 1
ATOM 1716 C C . THR A 1 212 ? 24.944 13.546 -13.364 1.00 52.62 212 THR A C 1
ATOM 1718 O O . THR A 1 212 ? 24.739 12.676 -12.522 1.00 52.62 212 THR A O 1
ATOM 1721 N N . THR A 1 213 ? 25.492 14.716 -13.030 1.00 51.91 213 THR A N 1
ATOM 1722 C CA . THR A 1 213 ? 26.064 14.982 -11.699 1.00 51.91 213 THR A CA 1
ATOM 1723 C C . THR A 1 213 ? 24.997 15.053 -10.602 1.00 51.91 213 THR A C 1
ATOM 1725 O O . THR A 1 213 ? 25.240 14.677 -9.455 1.00 51.91 213 THR A O 1
ATOM 1728 N N . ALA A 1 214 ? 23.794 15.536 -10.928 1.00 52.91 214 ALA A N 1
ATOM 1729 C CA . ALA A 1 214 ? 22.660 15.552 -10.007 1.00 52.91 214 ALA A CA 1
ATOM 1730 C C . ALA A 1 214 ? 22.088 14.153 -9.756 1.00 52.91 214 ALA A C 1
ATOM 1732 O O . ALA A 1 214 ? 21.728 13.836 -8.620 1.00 52.91 214 ALA A O 1
ATOM 1733 N N . PHE A 1 215 ? 22.004 13.342 -10.811 1.00 52.31 215 PHE A N 1
ATOM 1734 C CA . PHE A 1 215 ? 21.500 11.979 -10.756 1.00 52.31 215 PHE A CA 1
ATOM 1735 C C . PHE A 1 215 ? 22.423 11.086 -9.926 1.00 52.31 215 PHE A C 1
ATOM 1737 O O . PHE A 1 215 ? 21.964 10.471 -8.964 1.00 52.31 215 PHE A O 1
ATOM 1744 N N . GLU A 1 216 ? 23.727 11.113 -10.207 1.00 54.97 216 GLU A N 1
ATOM 1745 C CA . GLU A 1 216 ? 24.746 10.390 -9.437 1.00 54.97 216 GLU A CA 1
ATOM 1746 C C . GLU A 1 216 ? 24.730 10.794 -7.957 1.00 54.97 216 GLU A C 1
ATOM 1748 O O . GLU A 1 216 ? 24.649 9.941 -7.075 1.00 54.97 216 GLU A O 1
ATOM 1753 N N . LYS A 1 217 ? 24.713 12.098 -7.656 1.00 55.56 217 LYS A N 1
ATOM 1754 C CA . LYS A 1 217 ? 24.775 12.594 -6.272 1.00 55.56 217 LYS A CA 1
ATOM 1755 C C . LYS A 1 217 ? 23.519 12.280 -5.449 1.00 55.56 217 LYS A C 1
ATOM 1757 O O . LYS A 1 217 ? 23.623 12.073 -4.242 1.00 55.56 217 LYS A O 1
ATOM 1762 N N . ALA A 1 218 ? 22.346 12.231 -6.079 1.00 53.50 218 ALA A N 1
ATOM 1763 C CA . ALA A 1 218 ? 21.106 11.830 -5.415 1.00 53.50 218 ALA A CA 1
ATOM 1764 C C . ALA A 1 218 ? 20.994 10.307 -5.243 1.00 53.50 218 ALA A C 1
ATOM 1766 O O . ALA A 1 218 ? 20.521 9.842 -4.209 1.00 53.50 218 ALA A O 1
ATOM 1767 N N . ASN A 1 219 ? 21.502 9.530 -6.207 1.00 52.66 219 ASN A N 1
ATOM 1768 C CA . ASN A 1 219 ? 21.561 8.068 -6.124 1.00 52.66 219 ASN A CA 1
ATOM 1769 C C . ASN A 1 219 ? 22.517 7.558 -5.044 1.00 52.66 219 ASN A C 1
ATOM 1771 O O . ASN A 1 219 ? 22.331 6.454 -4.533 1.00 52.66 219 ASN A O 1
ATOM 1775 N N . MET A 1 220 ? 23.536 8.342 -4.685 1.00 48.25 220 MET A N 1
ATOM 1776 C CA . MET A 1 220 ? 24.565 7.919 -3.735 1.00 48.25 220 MET A CA 1
ATOM 1777 C C . MET A 1 220 ? 24.126 7.896 -2.266 1.00 48.25 220 MET A C 1
ATOM 1779 O O . MET A 1 220 ? 24.835 7.289 -1.464 1.00 48.25 220 MET A O 1
ATOM 1783 N N . HIS A 1 221 ? 23.013 8.533 -1.878 1.00 47.12 221 HIS A N 1
ATOM 1784 C CA . HIS A 1 221 ? 22.776 8.799 -0.451 1.00 47.12 221 HIS A CA 1
ATOM 1785 C C . HIS A 1 221 ? 21.589 8.123 0.224 1.00 47.12 221 HIS A C 1
ATOM 1787 O O . HIS A 1 221 ? 21.607 8.056 1.450 1.00 47.12 221 HIS A O 1
ATOM 1793 N N . LYS A 1 222 ? 20.618 7.553 -0.490 1.00 57.25 222 LYS A N 1
ATOM 1794 C CA . LYS A 1 222 ? 19.517 6.819 0.153 1.00 57.25 222 LYS A CA 1
ATOM 1795 C C . LYS A 1 222 ? 18.807 5.925 -0.848 1.00 57.25 222 LYS A C 1
ATOM 1797 O O . LYS A 1 222 ? 17.965 6.411 -1.590 1.00 57.25 222 LYS A O 1
ATOM 1802 N N . THR A 1 223 ? 19.101 4.634 -0.890 1.00 52.53 223 THR A N 1
ATOM 1803 C CA . THR A 1 223 ? 18.305 3.734 -1.731 1.00 52.53 223 THR A CA 1
ATOM 1804 C C . THR A 1 223 ? 18.162 2.372 -1.075 1.00 52.53 223 THR A C 1
ATOM 1806 O O . THR A 1 223 ? 18.814 1.407 -1.456 1.00 52.53 223 THR A O 1
ATOM 1809 N N . GLU A 1 224 ? 17.230 2.274 -0.122 1.00 65.12 224 GLU A N 1
ATOM 1810 C CA . GLU A 1 224 ? 16.700 0.977 0.338 1.00 65.12 224 GLU A CA 1
ATOM 1811 C C . GLU A 1 224 ? 16.157 0.131 -0.839 1.00 65.12 224 GLU A C 1
ATOM 1813 O O . GLU A 1 224 ? 16.055 -1.083 -0.739 1.00 65.12 224 GLU A O 1
ATOM 1818 N N . PHE A 1 225 ? 15.916 0.762 -1.997 1.00 74.38 225 PHE A N 1
ATOM 1819 C CA . PHE A 1 225 ? 15.397 0.153 -3.221 1.00 74.38 225 PHE A CA 1
ATOM 1820 C C . PHE A 1 225 ? 16.403 0.065 -4.376 1.00 74.38 225 PHE A C 1
ATOM 1822 O O . PHE A 1 225 ? 15.989 -0.087 -5.525 1.00 74.38 225 PHE A O 1
ATOM 1829 N N . ARG A 1 226 ? 17.719 0.160 -4.130 1.00 72.50 226 ARG A N 1
ATOM 1830 C CA . ARG A 1 226 ? 18.707 0.061 -5.226 1.00 72.50 226 ARG A CA 1
ATOM 183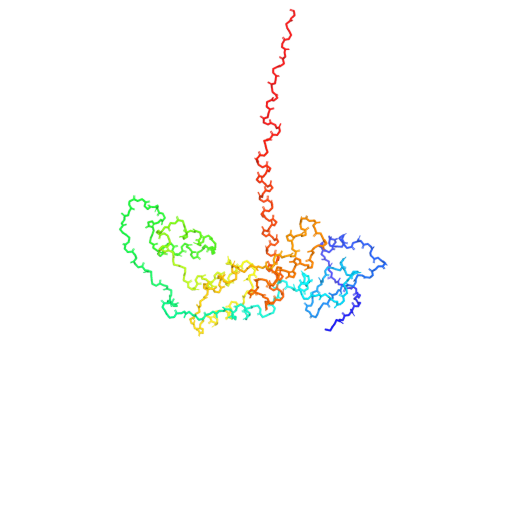1 C C . ARG A 1 226 ? 18.610 -1.268 -5.976 1.00 72.50 226 ARG A C 1
ATOM 1833 O O . ARG A 1 226 ? 18.730 -1.293 -7.196 1.00 72.50 226 ARG A O 1
ATOM 1840 N N . ASP A 1 227 ? 18.324 -2.332 -5.234 1.00 83.25 227 ASP A N 1
ATOM 1841 C CA . ASP A 1 227 ? 18.193 -3.693 -5.753 1.00 83.25 227 ASP A CA 1
ATOM 1842 C C . ASP A 1 227 ? 16.741 -4.039 -6.136 1.00 83.25 227 ASP A C 1
ATOM 1844 O O . ASP A 1 227 ? 16.410 -5.203 -6.360 1.00 83.25 227 ASP 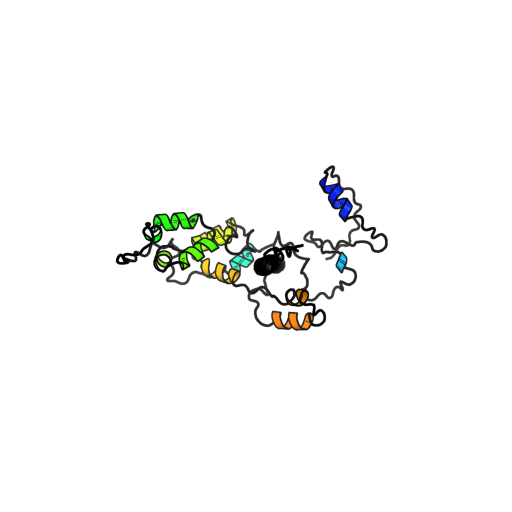A O 1
ATOM 1848 N N . ALA A 1 228 ? 15.846 -3.043 -6.191 1.00 86.81 228 ALA A N 1
ATOM 1849 C CA . ALA A 1 228 ? 14.459 -3.258 -6.583 1.00 86.81 228 ALA A CA 1
ATOM 1850 C C . ALA A 1 228 ? 14.343 -3.670 -8.054 1.00 86.81 228 ALA A C 1
ATOM 1852 O O . ALA A 1 228 ? 15.074 -3.127 -8.889 1.00 86.81 228 ALA A O 1
ATOM 1853 N N . PRO A 1 229 ? 13.378 -4.546 -8.407 1.00 87.50 229 PRO A N 1
ATOM 1854 C CA . PRO A 1 229 ? 13.062 -4.843 -9.792 1.00 87.50 229 PRO A CA 1
ATOM 1855 C C . PRO A 1 229 ? 12.851 -3.554 -10.578 1.00 87.50 229 PRO A C 1
ATOM 1857 O O . PRO A 1 229 ? 12.153 -2.640 -10.137 1.00 87.50 229 PRO A O 1
ATOM 1860 N N . ILE A 1 230 ? 13.438 -3.482 -11.764 1.00 80.44 230 ILE A N 1
ATOM 1861 C CA . ILE A 1 230 ? 13.428 -2.257 -12.564 1.00 80.44 230 ILE A CA 1
ATOM 1862 C C . ILE A 1 230 ? 12.006 -1.793 -12.923 1.00 80.44 230 ILE A C 1
ATOM 1864 O O . ILE A 1 230 ? 11.719 -0.598 -12.920 1.00 80.44 230 ILE A O 1
ATOM 1868 N N . GLY A 1 231 ? 11.079 -2.740 -13.114 1.00 84.44 231 GLY A N 1
ATOM 1869 C CA . GLY A 1 231 ? 9.656 -2.451 -13.294 1.00 84.44 231 GLY 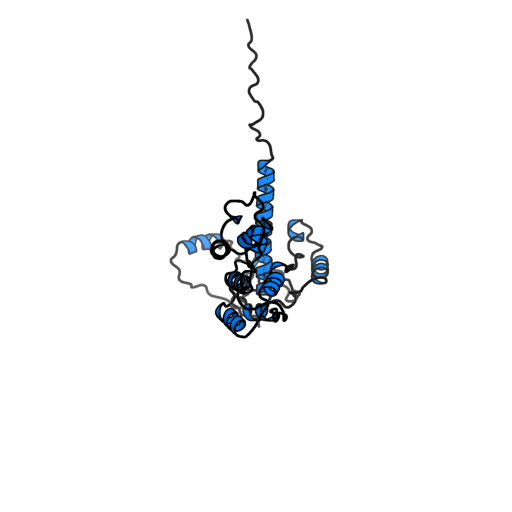A CA 1
ATOM 1870 C C . GLY A 1 231 ? 9.015 -1.793 -12.069 1.00 84.44 231 GLY A C 1
ATOM 1871 O O . GLY A 1 231 ? 8.226 -0.864 -12.223 1.00 84.44 231 GLY A O 1
ATOM 1872 N N . LEU A 1 232 ? 9.417 -2.187 -10.854 1.00 87.38 232 LEU A N 1
ATOM 1873 C CA . LEU A 1 232 ? 8.935 -1.571 -9.614 1.00 87.38 232 LEU A CA 1
ATOM 1874 C C . LEU A 1 232 ? 9.450 -0.141 -9.496 1.00 87.38 232 LEU A C 1
ATOM 1876 O O . LEU A 1 232 ? 8.670 0.765 -9.222 1.00 87.38 232 LEU A O 1
ATOM 1880 N N . GLN A 1 233 ? 10.735 0.081 -9.780 1.00 83.25 233 GLN A N 1
ATOM 1881 C CA . GLN A 1 233 ? 11.308 1.429 -9.801 1.00 83.25 233 GLN A CA 1
ATOM 1882 C C . GLN A 1 233 ? 10.573 2.337 -10.798 1.00 83.25 233 GLN A C 1
ATOM 1884 O O . GLN A 1 233 ? 10.258 3.483 -10.476 1.00 83.25 233 GLN A O 1
ATOM 1889 N N . ASN A 1 234 ? 10.254 1.827 -11.990 1.00 80.75 234 ASN A N 1
ATOM 1890 C CA . ASN A 1 234 ? 9.504 2.575 -12.999 1.00 80.75 234 ASN A CA 1
ATOM 1891 C C . ASN A 1 234 ? 8.072 2.878 -12.554 1.00 80.75 234 ASN A C 1
ATOM 1893 O O . ASN A 1 234 ? 7.632 4.022 -12.662 1.00 80.75 234 ASN A O 1
ATOM 1897 N N . ARG A 1 235 ? 7.362 1.902 -11.987 1.00 86.62 235 ARG A N 1
ATOM 1898 C CA . ARG A 1 235 ? 6.002 2.105 -11.480 1.00 86.62 235 ARG A CA 1
ATOM 1899 C C . ARG A 1 235 ? 5.958 3.136 -10.350 1.00 86.62 235 ARG A C 1
ATOM 1901 O O . ARG A 1 235 ? 5.149 4.058 -10.380 1.00 86.62 235 ARG A O 1
ATOM 1908 N N . CYS A 1 236 ? 6.883 3.026 -9.405 1.00 84.62 236 CYS A N 1
ATOM 1909 C CA . CYS A 1 236 ? 7.122 4.003 -8.351 1.00 84.62 236 CYS A CA 1
ATOM 1910 C C . CYS A 1 236 ? 7.282 5.434 -8.902 1.00 84.62 236 CYS A C 1
ATOM 1912 O O . CYS A 1 236 ? 6.641 6.372 -8.423 1.00 84.62 236 CYS A O 1
ATOM 1914 N N . ARG A 1 237 ? 8.103 5.606 -9.947 1.00 78.12 237 ARG A N 1
ATOM 1915 C CA . ARG A 1 237 ? 8.283 6.900 -10.630 1.00 78.12 237 ARG A CA 1
ATOM 1916 C C . ARG A 1 237 ? 6.985 7.390 -11.277 1.00 78.12 237 ARG A C 1
ATOM 1918 O O . ARG A 1 237 ? 6.661 8.566 -11.143 1.00 78.12 237 ARG A O 1
ATOM 1925 N N . MET A 1 238 ? 6.235 6.512 -11.946 1.00 81.00 238 MET A N 1
ATOM 1926 C CA . MET A 1 238 ? 4.961 6.866 -12.588 1.00 81.00 238 MET A CA 1
ATOM 1927 C C . MET A 1 238 ? 3.932 7.384 -11.585 1.00 81.00 238 MET A C 1
ATOM 1929 O O . MET A 1 238 ? 3.362 8.449 -11.805 1.00 81.00 238 MET A O 1
ATOM 1933 N N . VAL A 1 239 ? 3.732 6.675 -10.470 1.00 84.19 239 VAL A N 1
ATOM 1934 C CA . VAL A 1 239 ? 2.815 7.113 -9.407 1.00 84.19 239 VAL A CA 1
ATOM 1935 C C . VAL A 1 239 ? 3.219 8.490 -8.886 1.00 84.19 239 VAL A C 1
ATOM 1937 O O . VAL A 1 239 ? 2.372 9.369 -8.759 1.00 84.19 239 VAL A O 1
ATOM 1940 N N . ARG A 1 240 ? 4.518 8.735 -8.670 1.00 79.81 240 ARG A N 1
ATOM 1941 C CA . ARG A 1 240 ? 4.998 10.057 -8.248 1.00 79.81 240 ARG A CA 1
ATOM 1942 C C . ARG A 1 240 ? 4.673 11.151 -9.268 1.00 79.81 240 ARG A C 1
ATOM 1944 O O . ARG A 1 240 ? 4.190 12.199 -8.855 1.00 79.81 240 ARG A O 1
ATOM 1951 N N . ILE A 1 241 ? 4.908 10.913 -10.562 1.00 78.44 241 ILE A N 1
ATOM 1952 C CA . ILE A 1 241 ? 4.564 11.874 -11.626 1.00 78.44 241 ILE A CA 1
ATOM 1953 C C . ILE A 1 241 ? 3.080 12.236 -11.548 1.00 78.44 241 ILE A C 1
ATOM 1955 O O . ILE A 1 241 ? 2.746 13.416 -11.582 1.00 78.44 241 ILE A O 1
ATOM 1959 N N . VAL A 1 242 ? 2.203 11.237 -11.407 1.00 82.69 242 VAL A N 1
ATOM 1960 C CA . VAL A 1 242 ? 0.757 11.460 -11.273 1.00 82.69 242 VAL A CA 1
ATOM 1961 C C . VAL A 1 242 ? 0.458 12.330 -10.049 1.00 82.69 242 VAL A C 1
ATOM 1963 O O . VAL A 1 242 ? -0.178 13.369 -10.194 1.00 82.69 242 VAL A O 1
ATOM 1966 N N . MET A 1 243 ? 0.999 11.985 -8.876 1.00 82.06 243 MET A N 1
ATOM 1967 C CA . MET A 1 243 ? 0.799 12.770 -7.649 1.00 82.06 243 MET A CA 1
ATOM 1968 C C . MET A 1 243 ? 1.320 14.212 -7.756 1.00 82.06 243 MET A C 1
ATOM 1970 O O . MET A 1 243 ? 0.751 15.130 -7.163 1.00 82.06 243 MET A O 1
ATOM 1974 N N . ASP A 1 244 ? 2.435 14.427 -8.455 1.00 78.38 244 ASP A N 1
ATOM 1975 C CA . ASP A 1 244 ? 3.011 15.760 -8.631 1.00 78.38 244 ASP A CA 1
ATOM 1976 C C . ASP A 1 244 ? 2.183 16.602 -9.608 1.00 78.38 244 ASP A C 1
ATOM 1978 O O . ASP A 1 244 ? 1.972 17.785 -9.341 1.00 78.38 244 ASP A O 1
ATOM 1982 N N . ILE A 1 245 ? 1.659 15.999 -10.681 1.00 75.12 245 ILE A N 1
ATOM 1983 C CA . ILE A 1 245 ? 0.707 16.650 -11.594 1.00 75.12 245 ILE A CA 1
ATOM 1984 C C . ILE A 1 245 ? -0.554 17.063 -10.830 1.00 75.12 245 ILE A C 1
ATOM 1986 O O . ILE A 1 245 ? -0.933 18.230 -10.881 1.00 75.12 245 ILE A O 1
ATOM 1990 N N . GLU A 1 246 ? -1.145 16.157 -10.046 1.00 80.81 246 GLU A N 1
ATOM 1991 C CA . GLU A 1 246 ? -2.323 16.462 -9.222 1.00 80.81 246 GLU A CA 1
ATOM 1992 C C . GLU A 1 246 ? -2.056 17.628 -8.258 1.00 80.81 246 GLU A C 1
ATOM 1994 O O . GLU A 1 246 ? -2.882 18.530 -8.104 1.00 80.81 246 GLU A O 1
ATOM 1999 N N . ARG A 1 247 ? -0.867 17.667 -7.641 1.00 80.81 247 ARG A N 1
ATOM 2000 C CA . ARG A 1 247 ? -0.470 18.769 -6.754 1.00 80.81 247 ARG A CA 1
ATOM 2001 C C . ARG A 1 247 ? -0.333 20.098 -7.502 1.00 80.81 247 ARG A C 1
ATOM 2003 O O . ARG A 1 247 ? -0.699 21.136 -6.945 1.00 80.81 247 ARG A O 1
ATOM 2010 N N . ILE A 1 248 ? 0.225 20.086 -8.712 1.00 77.62 248 ILE A N 1
ATOM 2011 C CA . ILE A 1 248 ? 0.340 21.281 -9.560 1.00 77.62 248 ILE A CA 1
ATOM 2012 C C . ILE A 1 248 ? -1.058 21.789 -9.914 1.00 77.62 248 ILE A C 1
ATOM 2014 O O . ILE A 1 248 ? -1.342 22.966 -9.691 1.00 77.62 248 ILE A O 1
ATOM 2018 N N . ASP A 1 249 ? -1.954 20.904 -10.346 1.00 78.44 249 ASP A N 1
ATOM 2019 C CA . ASP A 1 249 ? -3.332 21.252 -10.695 1.00 78.44 249 ASP A CA 1
ATOM 2020 C C . ASP A 1 249 ? -4.089 21.853 -9.499 1.00 78.44 249 ASP A C 1
ATOM 2022 O O . ASP A 1 249 ? -4.760 22.882 -9.627 1.00 78.44 249 ASP A O 1
ATOM 2026 N N . GLU A 1 250 ? -3.933 21.279 -8.302 1.00 87.44 250 GLU A N 1
ATOM 2027 C CA . GLU A 1 250 ? -4.500 21.836 -7.069 1.00 87.44 250 GLU A CA 1
ATOM 2028 C C . GLU A 1 250 ? -3.939 23.225 -6.729 1.00 87.44 250 GLU A C 1
ATOM 2030 O O . GLU A 1 250 ? -4.675 24.096 -6.248 1.00 87.44 250 GLU A O 1
ATOM 2035 N N . ALA A 1 251 ? -2.636 23.438 -6.925 1.00 84.00 251 ALA A N 1
ATOM 2036 C CA . ALA A 1 251 ? -1.989 24.719 -6.665 1.00 84.00 251 ALA A CA 1
ATOM 2037 C C . ALA A 1 251 ? -2.462 25.791 -7.658 1.00 84.00 251 ALA A C 1
ATOM 2039 O O . ALA A 1 251 ? -2.803 26.904 -7.246 1.00 84.00 251 ALA A O 1
ATOM 2040 N N . GLU A 1 252 ? -2.571 25.447 -8.941 1.00 84.75 252 GLU A N 1
ATOM 2041 C CA . GLU A 1 252 ? -3.112 26.334 -9.970 1.00 84.75 252 GLU A CA 1
ATOM 2042 C C . GLU A 1 252 ? -4.593 26.656 -9.744 1.00 84.75 252 GLU A C 1
ATOM 2044 O O . GLU A 1 252 ? -5.019 27.799 -9.933 1.00 84.75 252 GLU A O 1
ATOM 2049 N N . ALA A 1 253 ? -5.394 25.674 -9.320 1.00 87.69 253 ALA A N 1
ATOM 2050 C CA . ALA A 1 253 ? -6.800 25.882 -8.984 1.00 87.69 253 ALA A CA 1
ATOM 2051 C C . ALA A 1 253 ? -6.956 26.855 -7.803 1.00 87.69 253 ALA A C 1
ATOM 2053 O O . ALA A 1 253 ? -7.809 27.749 -7.839 1.00 87.69 253 ALA A O 1
ATOM 2054 N N . LYS A 1 254 ? -6.097 26.732 -6.781 1.00 90.44 254 LYS A N 1
ATOM 2055 C CA . LYS A 1 254 ? -6.053 27.665 -5.645 1.00 90.44 254 LYS A CA 1
ATOM 2056 C C . LYS A 1 254 ? -5.658 29.076 -6.086 1.00 90.44 254 LYS A C 1
ATOM 2058 O O . LYS A 1 254 ? -6.345 30.015 -5.685 1.00 90.44 254 LYS A O 1
ATOM 2063 N N . ASP A 1 255 ? -4.647 29.236 -6.944 1.00 90.75 255 ASP A N 1
ATOM 2064 C CA . ASP A 1 255 ? -4.252 30.553 -7.481 1.00 90.75 255 ASP A CA 1
ATOM 2065 C C . ASP A 1 255 ? -5.397 31.212 -8.270 1.00 90.75 255 ASP A C 1
ATOM 2067 O O . ASP A 1 255 ? -5.752 32.367 -8.025 1.00 90.75 255 ASP A O 1
ATOM 2071 N N . LYS A 1 256 ? -6.068 30.457 -9.151 1.00 86.06 256 LYS A N 1
ATOM 2072 C CA . LYS A 1 256 ? -7.226 30.949 -9.921 1.00 86.06 256 LYS A CA 1
ATOM 2073 C C . LYS A 1 256 ? -8.382 31.389 -9.018 1.00 86.06 256 LYS A C 1
ATOM 2075 O O . LYS A 1 256 ? -9.016 32.396 -9.315 1.00 86.06 256 LYS A O 1
ATOM 2080 N N . SER A 1 257 ? -8.628 30.680 -7.913 1.00 86.19 257 SER A N 1
ATOM 2081 C CA . SER A 1 257 ? -9.684 31.023 -6.944 1.00 86.19 257 SER A CA 1
ATOM 2082 C C . SER A 1 257 ? -9.392 32.281 -6.114 1.00 86.19 257 SER A C 1
ATOM 2084 O O . SER A 1 257 ? -10.322 32.912 -5.617 1.00 86.19 257 SER A O 1
ATOM 2086 N N . GLN A 1 258 ? -8.117 32.656 -5.965 1.00 85.06 258 GLN A N 1
ATOM 2087 C CA . GLN A 1 258 ? -7.696 33.822 -5.180 1.00 85.06 258 GLN A CA 1
ATOM 2088 C C . GLN A 1 258 ? -7.579 35.099 -6.017 1.00 85.06 258 GLN A C 1
ATOM 2090 O O . GLN A 1 258 ? -7.573 36.197 -5.455 1.00 85.06 258 GLN A O 1
ATOM 2095 N N . ARG A 1 259 ? -7.511 34.990 -7.349 1.00 77.94 259 ARG A N 1
ATOM 2096 C CA . ARG A 1 259 ? -7.545 36.163 -8.226 1.00 77.94 259 ARG A CA 1
ATOM 2097 C C . ARG A 1 259 ? -8.956 36.762 -8.192 1.00 77.94 259 ARG A C 1
ATOM 2099 O O . ARG A 1 259 ? -9.900 36.080 -8.588 1.00 77.94 259 ARG A O 1
ATOM 2106 N N . PRO A 1 260 ? -9.128 38.016 -7.731 1.00 70.81 260 PRO A N 1
ATO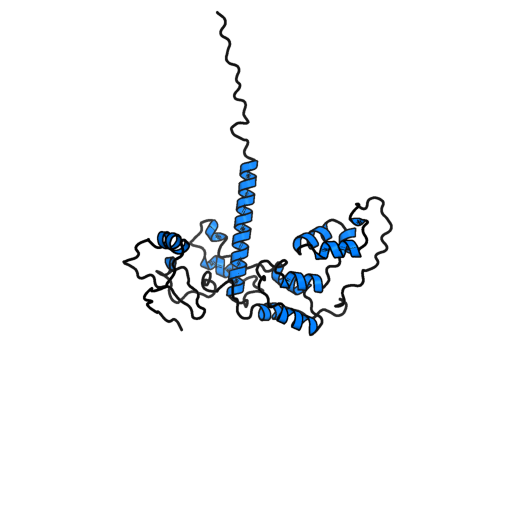M 2107 C CA . PRO A 1 260 ? -10.436 38.654 -7.728 1.00 70.81 260 PRO A CA 1
ATOM 2108 C C . PRO A 1 260 ? -10.984 38.668 -9.153 1.00 70.81 260 PRO A C 1
ATOM 2110 O O . PRO A 1 260 ? -10.268 39.021 -10.095 1.00 70.81 260 PRO A O 1
ATOM 2113 N N . SER A 1 261 ? -12.246 38.259 -9.304 1.00 74.19 261 SER A N 1
ATOM 2114 C CA . SER A 1 261 ? -12.926 38.292 -10.593 1.00 74.19 261 SER A CA 1
ATOM 2115 C C . SER A 1 261 ? -12.791 39.700 -11.179 1.00 74.19 261 SER A C 1
ATOM 2117 O O . SER A 1 261 ? -13.135 40.671 -10.496 1.00 74.19 261 SER A O 1
ATOM 2119 N N . PRO A 1 262 ? -12.341 39.856 -12.437 1.00 68.50 262 PRO A N 1
ATOM 2120 C CA . PRO A 1 262 ? -12.282 41.167 -13.081 1.00 68.50 262 PRO A CA 1
ATOM 2121 C C . PRO A 1 262 ? -13.664 41.839 -13.190 1.00 68.50 262 PRO A C 1
ATOM 2123 O O . PRO A 1 262 ? -13.740 43.020 -13.516 1.00 68.50 262 PRO A O 1
ATOM 2126 N N . PHE A 1 263 ? -14.747 41.117 -12.879 1.00 65.19 263 PHE A N 1
ATOM 2127 C CA . PHE A 1 263 ? -16.119 41.617 -12.868 1.00 65.19 263 PHE A CA 1
ATOM 2128 C C . PHE A 1 263 ? -16.652 42.037 -11.487 1.00 65.19 263 PHE A C 1
ATOM 2130 O O . PHE A 1 263 ? -17.702 42.672 -11.435 1.00 65.19 263 PHE A O 1
ATOM 2137 N N . ASP A 1 264 ? -15.939 41.785 -10.382 1.00 62.34 264 ASP A N 1
ATOM 2138 C CA . ASP A 1 264 ? -16.389 42.207 -9.037 1.00 62.34 264 ASP A CA 1
ATOM 2139 C C . ASP A 1 264 ? -16.020 43.669 -8.696 1.00 62.34 264 ASP A C 1
ATOM 2141 O O . ASP A 1 264 ? -16.375 44.206 -7.643 1.00 62.34 264 ASP A O 1
ATOM 2145 N N . GLY A 1 265 ? -15.350 44.368 -9.617 1.00 59.81 265 GLY A N 1
ATOM 2146 C CA . GLY A 1 265 ? -14.996 45.780 -9.501 1.00 59.81 265 GLY A CA 1
ATOM 2147 C C . GLY A 1 265 ? -16.000 46.719 -10.174 1.00 59.81 265 GLY A C 1
ATOM 2148 O O . GLY A 1 265 ? -15.773 47.151 -11.296 1.00 59.81 265 GLY A O 1
ATOM 2149 N N . LYS A 1 266 ? -17.084 47.075 -9.471 1.00 60.66 266 LYS A N 1
ATOM 2150 C CA . LYS A 1 266 ? -17.831 48.354 -9.577 1.00 60.66 266 LYS A CA 1
ATOM 2151 C C . LYS A 1 266 ? -17.736 49.107 -10.930 1.00 60.66 266 LYS A C 1
ATOM 2153 O O . LYS A 1 266 ? -17.112 50.162 -11.009 1.00 60.66 266 LYS A O 1
ATOM 2158 N N . MET A 1 267 ? -18.464 48.655 -11.952 1.00 53.41 267 MET A N 1
ATOM 2159 C CA . MET A 1 267 ? -18.825 49.469 -13.129 1.00 53.41 267 MET A CA 1
ATOM 2160 C C . MET A 1 267 ? -20.302 49.892 -13.080 1.00 53.41 267 MET A C 1
ATOM 2162 O O . MET A 1 267 ? -21.085 49.625 -13.980 1.00 53.41 267 MET A O 1
ATOM 2166 N N . TYR A 1 268 ? -20.691 50.594 -12.018 1.00 58.84 268 TYR A N 1
ATOM 2167 C CA . TYR A 1 268 ? -21.845 51.496 -12.073 1.00 58.84 268 TYR A CA 1
ATOM 2168 C C . TYR A 1 268 ? -21.402 52.852 -11.528 1.00 58.84 268 TYR A C 1
ATOM 2170 O O . TYR A 1 268 ? -21.818 53.297 -10.461 1.00 58.84 268 TYR A O 1
ATOM 2178 N N . GLY A 1 269 ? -20.480 53.488 -12.256 1.00 59.50 269 GLY A N 1
ATOM 2179 C CA . GLY A 1 269 ? -20.326 54.933 -12.176 1.00 59.50 269 GLY A CA 1
ATOM 2180 C C . GLY A 1 269 ? -21.629 55.555 -12.664 1.00 59.50 269 GLY A C 1
ATOM 2181 O O . GLY A 1 269 ? -22.042 55.315 -13.797 1.00 59.50 269 GLY A O 1
ATOM 2182 N N . ALA A 1 270 ? -22.305 56.287 -11.781 1.00 59.22 270 ALA A N 1
ATOM 2183 C CA . ALA A 1 270 ? -23.484 57.063 -12.120 1.00 59.22 270 ALA A CA 1
ATOM 2184 C C . ALA A 1 270 ? -23.175 57.958 -13.330 1.00 59.22 270 ALA A C 1
ATOM 2186 O O . ALA A 1 270 ? -22.219 58.735 -13.305 1.00 59.22 270 ALA A O 1
ATOM 2187 N N . LEU A 1 271 ? -23.974 57.830 -14.391 1.00 58.50 271 LEU A N 1
ATOM 2188 C CA . LEU A 1 271 ? -23.928 58.752 -15.520 1.00 58.50 271 LEU A CA 1
ATOM 2189 C C . LEU A 1 271 ? -24.214 60.170 -14.995 1.00 58.50 271 LEU A C 1
ATOM 2191 O O . LEU A 1 271 ? -25.191 60.347 -14.260 1.00 58.50 271 LEU A O 1
ATOM 2195 N N . PRO A 1 272 ? -23.394 61.181 -15.333 1.00 62.19 272 PRO A N 1
ATOM 2196 C CA . PRO A 1 272 ? -23.671 62.551 -14.935 1.00 62.19 272 PRO A CA 1
ATOM 2197 C C . PRO A 1 272 ? -24.971 63.011 -15.601 1.00 62.19 272 PRO A C 1
ATOM 2199 O O . PRO A 1 272 ? -25.084 63.052 -16.827 1.00 62.19 272 PRO A O 1
ATOM 2202 N N . VAL A 1 273 ? -25.965 63.344 -14.779 1.00 64.50 273 VAL A N 1
ATOM 2203 C CA . VAL A 1 273 ? -27.191 64.009 -15.223 1.00 64.50 273 VAL A CA 1
ATOM 2204 C C . VAL A 1 273 ? -26.806 65.435 -15.612 1.00 64.50 273 VAL A C 1
ATOM 2206 O O . VAL A 1 273 ? -26.488 66.252 -14.751 1.00 64.50 273 VAL A O 1
ATOM 2209 N N . TYR A 1 274 ? -26.795 65.725 -16.911 1.00 61.03 274 TYR A N 1
ATOM 2210 C CA . TYR A 1 274 ? -26.705 67.095 -17.405 1.00 61.03 274 TYR A CA 1
ATOM 2211 C C . TYR A 1 274 ? -28.069 67.767 -17.229 1.00 61.03 274 TYR A C 1
ATOM 2213 O O . TYR A 1 274 ? -29.042 67.372 -17.872 1.00 61.03 274 TYR A O 1
ATOM 2221 N N . SER A 1 275 ? -28.137 68.764 -16.346 1.00 56.62 275 SER A N 1
ATOM 2222 C CA . SER A 1 275 ? -29.282 69.675 -16.264 1.00 56.62 275 SER A CA 1
ATOM 2223 C C . SER A 1 275 ? -29.156 70.790 -17.317 1.00 56.62 275 SER A C 1
ATOM 2225 O O . SER A 1 275 ? -28.031 71.240 -17.554 1.00 56.62 275 SER A O 1
ATOM 2227 N N . PRO A 1 276 ? -30.274 71.208 -17.943 1.00 64.62 276 PRO A N 1
ATOM 2228 C CA . PRO A 1 276 ? -30.323 72.268 -18.953 1.00 64.62 276 PRO A CA 1
ATOM 2229 C C . PRO A 1 276 ? -30.100 73.676 -18.387 1.00 64.62 276 PRO A C 1
ATOM 2231 O O . PRO A 1 276 ? -30.410 73.899 -17.193 1.00 64.62 276 PRO A O 1
#

pLDDT: mean 70.94, std 21.45, range [30.59, 97.69]

Sequence (276 aa):
MLRLTERNTEWPWDTPLAEELSRYSRYDSSEYGSYQLEWEHLYYGAARFANGWSPCIEPGWEWICADPLSIPGLTSYVLSHLQPLVSGESCDPAKPRVVSLLPTHTATTFEALPSEIINHIVSFLPAIPALRLRRCSSTLYAKISLDQIFWLDHLVSGDLVDYLWDLDAEEIYHKHKSGCWNWKQLAQVFSHAEIIESALAKSLHGEVDMWTTAFEKANMHKTEFRDAPIGLQNRCRMVRIVMDIERIDEAEAKDKSQRPSPFDGKMYGALPVYSP

InterPro domains:
  IPR001810 F-box domain [PF00646] (112-148)
  IPR001810 F-box domain [PS50181] (107-154)
  IPR001810 F-box domain [SM00256] (113-154)
  IPR036047 F-box-like domain superfamily [SSF81383] (107-181)

Foldseek 3Di:
DWDFDDDDDDDDDPDPVVVVVVVVVPPPPVPDPQRFRQDPVRFGFDSVVVPDPDVPDDPPPCLRPADLVDFPCQQVVLCVPWDFDPPPADLPQDPQPPPPDDDPPDDDPLLPDQLVVVQVVLVPDQPVVSVVQLVPDPSSVSSHDCHLVVLLVNLQCCSLQVSSRDHDNVVSVVVSVVHGIRSVVSSVCRNPFPLQPQQPVVVVVPPPPCRPVSSVVSVPPDHPCPVPRPSSSSSVVVVVVVVVVVVVVVVVVVVVVPPPDPPVPDPPPDDDDDDD

Radius of gyration: 27.66 Å; chains: 1; bounding box: 57×92×78 Å

Secondary structure (DSSP, 8-state):
-----PPP-------HHHHHHHHHT-S--TTS-----B-TT--B--GGGGGG--TT--TT--TTTS-SS--TTHHHHHHHTPPBPPBTB-SSPPPP--------TT--TTTTS-HHHHHHHHTTS-HHHHHHHHHS-HHHHHHS---HHHHHHHHHTSSSSTT-TT--HHHHHHHHHTS-B-HHHHHHHHHT-----TTTTTTTTT--SSHHHHHHHHHTT--TTTTS-HHHHHHHHHHHHHHHHHHHHHHHHHHHHHSPPTTSS---PPPP----